Protein AF-A0A6B2L881-F1 (afdb_monomer_lite)

Secondary structure (DSSP, 8-state):
-TTGGGTS-HHHHHHHHHHHHS--TTS-HHHHHHHHHHHHHHHHHHHHH-GGGGGSHHHHHHHHHIIIIITTSSGGGHHHHHHHHHHHHHHHHHHTTGGGGGG---TTSPPPPP---TTTTSTT--GGGS-HHHHHHHHHHHHHHHHHH--HHHHSS-GGGS-HHHHHHH-HHHHHHHHHHHHHHHHHHHHHHH--SHHHHHHHHHHHHHHHHHHHHTTBHHHHHHHHHHHHHHHHHHT-SHHHHHHHHHHHTSTTHHHHHHHHHHT-STTS-SS--STTSSS-B--HHHHHHHHHHHHHHS-SBSSTT---B-HHHHHHHHHHHHHHHHHHHS-------HHHHTTT-

Sequence (349 aa):
MWCHRNFTTSDILLQKLIECFNTPQEMSPNNTTRIQKSVINTLKFWLQECPNDFLQETLSLSTKTFIEYDLSKETQHSNYSRELKLSLKKCEKLLSKQEDLLFLYQKSAPPPEPQVPRNIFSPDFKFESVPEVEIARQLTLHAHHLICLIGMSELSSVAWEQSSGEAEEKCPNIVILENWLQRITMWVKEEIKVATERKMRTKRLASFALLCEVLFELNNYHSLAGVLQGILMEAKASGSKELPSVFDKEWAKAPQGEEQLKFLNETAIPTVFGQRPKYHVKPCVPYLTDFLGTVSKVIKSEPHWIMEGSKMVNFNKALKLSLFLKQFREFQTHLYSLLPVHQVQEYFE

Organism: NCBI:txid1963864

Foldseek 3Di:
DLQPVQQDALVVVLVVLVVQLPDDPPDDPVVNVVSNVVSLVVLLCCLVQFLVSCVPPVNVVSLCCCLPPVQVVDPVSPVSSVSNVVSNVVSVVCVVVLVVLLPPAPPPDAADDQPDDPCLVPPPDDLVRHALLNLLQQLQSVLLSLLLVFGSQLLNALQCPDPPVSCCVRGVSLVVSVVLLQLLLQVLLVCLVVQPDPVSNLVSLLRLLVNLVSNVVQQAQQSNLSNQNSQVVNCVVVVPPVSVVSSLVSNVVDPCSVVVVCQQVVLDDPDGRNHFRCLVDPLHNGNVVVLSVVSVCLNPVDDQAPDDVDSHGPVVSVVVNVVSSVSSVRNNPGDDNHDHDVSSNVVSD

InterPro domains:
  IPR000651 Ras-like guanine nucleotide exchange factor, N-terminal [PF00618] (4-58)
  IPR000651 Ras-like guanine nucleotide exchange factor, N-terminal [PS50212] (1-92)
  IPR000651 Ras-like guanine nucleotide exchange factor, N-terminal [cd06224] (3-94)
  IPR001895 Ras guanine-nucleotide exchange factors catalytic domain [PF00617] (134-317)
  IPR001895 Ras guanine-nucleotide exchange factors catalytic domain [PS50009] (131-349)
  IPR001895 Ras guanine-nucleotide exchange factors catalytic domain [SM00147] (127-349)
  IPR008937 Ras-like guanine nucleotide exchange factor [PTHR23113] (4-348)
  IPR023578 Ras guanine nucleotide exchange factor domain superfamily [SSF48366] (2-348)
  IPR036964 Ras guanine-nucleotide exchange factor, catalytic domain superfamily [G3DSA:1.10.840.10] (107-349)

Radius of gyration: 24.42 Å; chains: 1; bounding box: 59×46×71 Å

pLDDT: mean 87.23, std 11.19, range [44.53, 98.0]

Structure (mmCIF, N/CA/C/O backbone):
data_AF-A0A6B2L881-F1
#
_entry.id   AF-A0A6B2L881-F1
#
loop_
_atom_site.group_PDB
_atom_site.id
_atom_site.type_symbol
_atom_site.label_atom_id
_atom_site.label_alt_id
_atom_site.label_comp_id
_atom_site.label_asym_id
_atom_site.label_entity_id
_atom_site.label_seq_id
_atom_site.pdbx_PDB_ins_code
_atom_site.Cartn_x
_atom_site.Cartn_y
_atom_site.Cartn_z
_atom_site.occupancy
_atom_site.B_iso_or_equiv
_atom_site.auth_seq_id
_atom_site.auth_comp_id
_atom_site.auth_asym_id
_atom_site.auth_atom_id
_atom_site.pdbx_PDB_model_num
ATOM 1 N N . MET A 1 1 ? -10.775 4.763 17.279 1.00 81.62 1 MET A N 1
ATOM 2 C CA . MET A 1 1 ? -9.948 3.574 17.573 1.00 81.62 1 MET A CA 1
ATOM 3 C C . MET A 1 1 ? -8.568 3.660 16.948 1.00 81.62 1 MET A C 1
ATOM 5 O O . MET A 1 1 ? -7.615 3.527 17.693 1.00 81.62 1 MET A O 1
ATOM 9 N N . TRP A 1 2 ? -8.414 3.963 15.656 1.00 84.69 2 TRP A N 1
ATOM 10 C CA . TRP A 1 2 ? -7.101 3.920 14.984 1.00 84.69 2 TRP A CA 1
ATOM 11 C C . TRP A 1 2 ? -5.948 4.692 15.654 1.00 84.69 2 TRP A C 1
ATOM 13 O O . TRP A 1 2 ? -4.821 4.224 15.628 1.00 84.69 2 TRP A O 1
ATOM 23 N N . CYS A 1 3 ? -6.217 5.824 16.312 1.00 86.81 3 CYS A N 1
ATOM 24 C CA . CYS A 1 3 ? -5.168 6.651 16.925 1.00 86.81 3 CYS A CA 1
ATOM 25 C C . CYS A 1 3 ? -4.931 6.384 18.426 1.00 86.81 3 CYS A C 1
ATOM 27 O O . CYS A 1 3 ? -4.175 7.129 19.042 1.00 86.81 3 CYS A O 1
ATOM 29 N N . HIS A 1 4 ? -5.599 5.403 19.053 1.00 88.00 4 HIS A N 1
ATOM 30 C CA . HIS A 1 4 ? -5.573 5.267 20.521 1.00 88.00 4 HIS A CA 1
ATOM 31 C C . HIS A 1 4 ? -4.179 4.965 21.087 1.00 88.00 4 HIS A C 1
ATOM 33 O O . HIS A 1 4 ? -3.827 5.479 22.147 1.00 88.00 4 HIS A O 1
ATOM 39 N N . ARG A 1 5 ? -3.364 4.212 20.337 1.00 86.50 5 ARG A N 1
ATOM 40 C CA . ARG A 1 5 ? -1.987 3.840 20.702 1.00 86.50 5 ARG A CA 1
ATOM 41 C C . ARG A 1 5 ? -1.049 5.037 20.888 1.00 86.50 5 ARG A C 1
ATOM 43 O O . ARG A 1 5 ? -0.008 4.903 21.516 1.00 86.50 5 ARG A O 1
ATOM 50 N N . ASN A 1 6 ? -1.448 6.220 20.418 1.00 84.56 6 ASN A N 1
ATOM 51 C CA . ASN A 1 6 ? -0.688 7.456 20.600 1.00 84.56 6 ASN A CA 1
ATOM 52 C C . ASN A 1 6 ? -0.812 8.059 22.007 1.00 84.56 6 ASN A C 1
ATOM 54 O O . ASN A 1 6 ? -0.100 9.010 22.319 1.00 84.56 6 ASN A O 1
ATOM 58 N N . PHE A 1 7 ? -1.745 7.578 22.833 1.00 86.19 7 PHE A N 1
ATOM 59 C CA . PHE A 1 7 ? -1.996 8.134 24.168 1.00 86.19 7 PHE A CA 1
ATOM 60 C C . PHE A 1 7 ? -2.445 7.102 25.217 1.00 86.19 7 PHE A C 1
ATOM 62 O O . PHE A 1 7 ? -2.569 7.447 26.391 1.00 86.19 7 PHE A O 1
ATOM 69 N N . THR A 1 8 ? -2.701 5.848 24.838 1.00 89.69 8 THR A N 1
ATOM 70 C CA . THR A 1 8 ? -3.017 4.752 25.766 1.00 89.69 8 THR A CA 1
ATOM 71 C C . THR A 1 8 ? -2.663 3.393 25.154 1.00 89.69 8 THR A C 1
ATOM 73 O O . THR A 1 8 ? -2.469 3.298 23.944 1.00 89.69 8 THR A O 1
ATOM 76 N N . THR A 1 9 ? -2.588 2.333 25.959 1.00 91.06 9 THR A N 1
ATOM 77 C CA . THR A 1 9 ? -2.413 0.963 25.450 1.00 91.06 9 THR A CA 1
ATOM 78 C C . THR A 1 9 ? -3.762 0.332 25.116 1.00 91.06 9 THR A C 1
ATOM 80 O O . THR A 1 9 ? -4.807 0.755 25.622 1.00 91.06 9 THR A O 1
ATOM 83 N N . SER A 1 10 ? -3.756 -0.702 24.272 1.00 92.75 10 SER A N 1
ATOM 84 C CA . SER A 1 10 ? -4.975 -1.449 23.955 1.00 92.75 10 SER A CA 1
ATOM 85 C C . SER A 1 10 ? -5.575 -2.106 25.210 1.00 92.75 10 SER A C 1
ATOM 87 O O . SER A 1 10 ? -6.785 -2.024 25.410 1.00 92.75 10 SER A O 1
ATOM 89 N N . ASP A 1 11 ? -4.757 -2.654 26.116 1.00 93.38 11 ASP A N 1
ATOM 90 C CA . ASP A 1 11 ? -5.249 -3.237 27.374 1.00 93.38 11 ASP A CA 1
ATOM 91 C C . ASP A 1 11 ? -5.960 -2.194 28.260 1.00 93.38 11 ASP A C 1
ATOM 93 O O . ASP A 1 11 ? -7.072 -2.437 28.733 1.00 93.38 11 ASP A O 1
ATOM 97 N N . ILE A 1 12 ? -5.378 -0.995 28.422 1.00 93.88 12 ILE A N 1
ATOM 98 C CA . ILE A 1 12 ? -5.998 0.089 29.205 1.00 93.88 12 ILE A CA 1
ATOM 99 C C . ILE A 1 12 ? -7.303 0.547 28.548 1.00 93.88 12 ILE A C 1
ATOM 101 O O . ILE A 1 12 ? -8.296 0.778 29.239 1.00 93.88 12 ILE A O 1
ATOM 105 N N . LEU A 1 13 ? -7.331 0.674 27.219 1.00 94.75 13 LEU A N 1
ATOM 106 C CA . LEU A 1 13 ? -8.540 1.071 26.502 1.00 94.75 13 LEU A CA 1
ATOM 107 C C . LEU A 1 13 ? -9.670 0.056 26.688 1.00 94.75 13 LEU A C 1
ATOM 109 O O . LEU A 1 13 ? -10.800 0.456 26.970 1.00 94.75 13 LEU A O 1
ATOM 113 N N . LEU A 1 14 ? -9.374 -1.242 26.571 1.00 95.81 14 LEU A N 1
ATOM 114 C CA . LEU A 1 14 ? -10.352 -2.297 26.823 1.00 95.81 14 LEU A CA 1
ATOM 115 C C . LEU A 1 14 ? -10.864 -2.229 28.264 1.00 95.81 14 LEU A C 1
ATOM 117 O O . LEU A 1 14 ? -12.075 -2.223 28.474 1.00 95.81 14 LEU A O 1
ATOM 121 N N . GLN A 1 15 ? -9.965 -2.098 29.242 1.00 95.31 15 GLN A N 1
ATOM 122 C CA . GLN A 1 15 ? -10.344 -1.960 30.645 1.00 95.31 15 GLN A CA 1
ATOM 123 C C . GLN A 1 15 ? -11.289 -0.768 30.858 1.00 95.31 15 GLN A C 1
ATOM 125 O O . GLN A 1 15 ? -12.337 -0.921 31.480 1.00 95.31 15 GLN A O 1
ATOM 130 N N . LYS A 1 16 ? -10.974 0.408 30.299 1.00 95.12 16 LYS A N 1
ATOM 131 C CA . LYS A 1 16 ? -11.837 1.595 30.413 1.00 95.12 16 LYS A CA 1
ATOM 132 C C . LYS A 1 16 ? -13.183 1.428 29.718 1.00 95.12 16 LYS A C 1
ATOM 134 O O . LYS A 1 16 ? -14.185 1.911 30.236 1.00 95.12 16 LYS A O 1
ATOM 139 N N . LEU A 1 17 ? -13.243 0.714 28.596 1.00 95.44 17 LEU A N 1
ATOM 140 C CA . LEU A 1 17 ? -14.513 0.375 27.952 1.00 95.44 17 LEU A CA 1
ATOM 141 C C . LEU A 1 17 ? -15.373 -0.541 28.835 1.00 95.44 17 LEU A C 1
ATOM 143 O O . LEU A 1 17 ? -16.575 -0.304 28.949 1.00 95.44 17 LEU A O 1
ATOM 147 N N . ILE A 1 18 ? -14.769 -1.534 29.493 1.00 94.25 18 ILE A N 1
ATOM 148 C CA . ILE A 1 18 ? -15.463 -2.433 30.429 1.00 94.25 18 ILE A CA 1
ATOM 149 C C . ILE A 1 18 ? -15.941 -1.661 31.667 1.00 94.25 18 ILE A C 1
ATOM 151 O O . ILE A 1 18 ? -17.096 -1.799 32.066 1.00 94.25 18 ILE A O 1
ATOM 155 N N . GLU A 1 19 ? -15.107 -0.783 32.234 1.00 93.69 19 GLU A N 1
ATOM 156 C CA . GLU A 1 19 ? -15.508 0.117 33.325 1.00 93.69 19 GLU A CA 1
ATOM 157 C C . GLU A 1 19 ? -16.707 0.995 32.917 1.00 93.69 19 GLU A C 1
ATOM 159 O O . GLU A 1 19 ? -17.658 1.126 33.681 1.00 93.69 19 GLU A O 1
ATOM 164 N N . CYS A 1 20 ? -16.714 1.550 31.697 1.00 92.19 20 CYS A N 1
ATOM 165 C CA . CYS A 1 20 ? -17.850 2.322 31.184 1.00 92.19 20 CYS A CA 1
ATOM 166 C C . CYS A 1 20 ? -19.111 1.474 30.967 1.00 92.19 20 CYS A C 1
ATOM 168 O O . CYS A 1 20 ? -20.218 1.987 31.123 1.00 92.19 20 CYS A O 1
ATOM 170 N N . PHE A 1 21 ? -18.965 0.205 30.579 1.00 91.75 21 PHE A N 1
ATOM 171 C CA . PHE A 1 21 ? -20.094 -0.712 30.422 1.00 91.75 21 PHE A CA 1
ATOM 172 C C . PHE A 1 21 ? -20.784 -0.986 31.766 1.00 91.75 21 PHE A C 1
ATOM 174 O O . PHE A 1 21 ? -22.014 -1.027 31.836 1.00 91.75 21 PHE A O 1
ATOM 181 N N . ASN A 1 22 ? -19.992 -1.102 32.833 1.00 89.88 22 ASN A N 1
ATOM 182 C CA . ASN A 1 22 ? -20.445 -1.316 34.205 1.00 89.88 22 ASN A CA 1
ATOM 183 C C . ASN A 1 22 ? -20.885 0.007 34.860 1.00 89.88 22 ASN A C 1
ATOM 185 O O . ASN A 1 22 ? -20.278 0.484 35.820 1.00 89.88 22 ASN A O 1
ATOM 189 N N . THR A 1 23 ? -21.937 0.631 34.318 1.00 86.50 23 THR A N 1
ATOM 190 C CA . THR A 1 23 ? -22.439 1.928 34.801 1.00 86.50 23 THR A CA 1
ATOM 191 C C . THR A 1 23 ? -22.862 1.884 36.281 1.00 86.50 23 THR A C 1
ATOM 193 O O . THR A 1 23 ? -23.419 0.870 36.705 1.00 86.50 23 THR A O 1
ATOM 196 N N . PRO A 1 24 ? -22.705 2.980 37.053 1.00 87.25 24 PRO A N 1
ATOM 197 C CA . PRO A 1 24 ? -23.169 3.061 38.442 1.00 87.25 24 PRO A CA 1
ATOM 198 C C . PRO A 1 24 ? -24.666 2.754 38.601 1.00 87.25 24 PRO A C 1
ATOM 200 O O . PRO A 1 24 ? -25.468 3.137 37.749 1.00 87.25 24 PRO A O 1
ATOM 203 N N . GLN A 1 25 ? -25.050 2.137 39.725 1.00 78.62 25 GLN A N 1
ATOM 204 C CA . GLN A 1 25 ? -26.437 1.717 39.997 1.00 78.62 25 GLN A CA 1
ATOM 205 C C . GLN A 1 25 ? -27.445 2.878 40.052 1.00 78.62 25 GLN A C 1
ATOM 207 O O . GLN A 1 25 ? -28.628 2.680 39.799 1.00 78.62 25 GLN A O 1
ATOM 212 N N . GLU A 1 26 ? -26.984 4.093 40.347 1.00 85.44 26 GLU A N 1
ATOM 213 C CA . GLU A 1 26 ? -27.815 5.301 40.463 1.00 85.44 26 GLU A CA 1
ATOM 214 C C . GLU A 1 26 ? -28.216 5.900 39.100 1.00 85.44 26 GLU A C 1
ATOM 216 O O . GLU A 1 26 ? -28.981 6.863 39.027 1.00 85.44 26 GLU A O 1
ATOM 221 N N . MET A 1 27 ? -27.696 5.360 37.995 1.00 87.31 27 MET A N 1
ATOM 222 C CA . MET A 1 27 ? -27.950 5.878 36.656 1.00 87.31 27 MET A CA 1
ATOM 223 C C . MET A 1 27 ? -29.325 5.451 36.125 1.00 87.31 27 MET A C 1
ATOM 225 O O . MET A 1 27 ? -29.764 4.318 36.299 1.00 87.31 27 MET A O 1
ATOM 229 N N . SER A 1 28 ? -30.007 6.349 35.405 1.00 90.50 28 SER A N 1
ATOM 230 C CA . SER A 1 28 ? -31.294 6.016 34.783 1.00 90.50 28 SER A CA 1
ATOM 231 C C . SER A 1 28 ? -31.153 4.841 33.790 1.00 90.50 28 SER A C 1
ATOM 233 O O . SER A 1 28 ? -30.218 4.880 32.977 1.00 90.50 28 SER A O 1
ATOM 235 N N . PRO A 1 29 ? -32.119 3.903 33.719 1.00 86.69 29 PRO A N 1
ATOM 236 C CA . PRO A 1 29 ? -32.050 2.735 32.829 1.00 86.69 29 PRO A CA 1
ATOM 237 C C . PRO A 1 29 ? -31.813 3.072 31.346 1.00 86.69 29 PRO A C 1
ATOM 239 O O . PRO A 1 29 ? -31.083 2.371 30.639 1.00 86.69 29 PRO A O 1
ATOM 242 N N . ASN A 1 30 ? -32.382 4.187 30.873 1.00 88.44 30 ASN A N 1
ATOM 243 C CA . ASN A 1 30 ? -32.199 4.662 29.498 1.00 88.44 30 ASN A CA 1
ATOM 244 C C . ASN A 1 30 ? -30.743 5.059 29.210 1.00 88.44 30 ASN A C 1
ATOM 246 O O . ASN A 1 30 ? -30.197 4.702 28.164 1.00 88.44 30 ASN A O 1
ATOM 250 N N . ASN A 1 31 ? -30.099 5.777 30.136 1.00 89.38 31 ASN A N 1
ATOM 251 C CA . ASN A 1 31 ? -28.696 6.172 29.995 1.00 89.38 31 ASN A CA 1
ATOM 252 C C . ASN A 1 31 ? -27.762 4.961 30.090 1.00 89.38 31 ASN A C 1
ATOM 254 O O . ASN A 1 31 ? -26.866 4.844 29.255 1.00 89.38 31 ASN A O 1
ATOM 258 N N . THR A 1 32 ? -28.021 4.031 31.014 1.00 89.50 32 THR A N 1
ATOM 259 C CA . THR A 1 32 ? -27.283 2.762 31.121 1.00 89.50 32 THR A CA 1
ATOM 260 C C . THR A 1 32 ? -27.306 1.996 29.802 1.00 89.50 32 THR A C 1
ATOM 262 O O . THR A 1 32 ? -26.253 1.720 29.225 1.00 89.50 32 THR A O 1
ATOM 265 N N . THR A 1 33 ? -28.499 1.768 29.246 1.00 88.69 33 THR A N 1
ATOM 266 C CA . THR A 1 33 ? -28.663 1.051 27.971 1.00 88.69 33 THR A CA 1
ATOM 267 C C . THR A 1 33 ? -27.921 1.751 26.827 1.00 88.69 33 THR A C 1
ATOM 269 O O . THR A 1 33 ? -27.279 1.104 25.995 1.00 88.69 33 THR A O 1
ATOM 272 N N . ARG A 1 34 ? -27.976 3.091 26.775 1.00 91.31 34 ARG A N 1
ATOM 273 C CA . ARG A 1 34 ? -27.289 3.890 25.750 1.00 91.31 34 ARG A CA 1
ATOM 274 C C . ARG A 1 34 ? -25.766 3.754 25.841 1.00 91.31 34 ARG A C 1
ATOM 276 O O . ARG A 1 34 ? -25.122 3.587 24.805 1.00 91.31 34 ARG A O 1
ATOM 283 N N . ILE A 1 35 ? -25.199 3.823 27.046 1.00 92.06 35 ILE A N 1
ATOM 284 C CA . ILE A 1 35 ? -23.752 3.696 27.275 1.00 92.06 35 ILE A CA 1
ATOM 285 C C . ILE A 1 35 ? -23.285 2.285 26.927 1.00 92.06 35 ILE A C 1
ATOM 287 O O . ILE A 1 35 ? -22.363 2.136 26.125 1.00 92.06 35 ILE A O 1
ATOM 291 N N . GLN A 1 36 ? -23.968 1.261 27.440 1.00 91.75 36 GLN A N 1
ATOM 292 C CA . GLN A 1 36 ? -23.659 -0.138 27.148 1.00 91.75 36 GLN A CA 1
ATOM 293 C C . GLN A 1 36 ? -23.658 -0.401 25.640 1.00 91.75 36 GLN A C 1
ATOM 295 O O . GLN A 1 36 ? -22.668 -0.885 25.094 1.00 91.75 36 GLN A O 1
ATOM 300 N N . LYS A 1 37 ? -24.709 0.020 24.924 1.00 91.31 37 LYS A N 1
ATOM 301 C CA . LYS A 1 37 ? -24.779 -0.115 23.461 1.00 91.31 37 LYS A CA 1
ATOM 302 C C . LYS A 1 37 ? -23.633 0.615 22.750 1.00 91.31 37 LYS A C 1
ATOM 304 O O . LYS A 1 37 ? -23.109 0.110 21.758 1.00 91.31 37 LYS A O 1
ATOM 309 N N . SER A 1 38 ? -23.223 1.783 23.247 1.00 93.50 38 SER A N 1
ATOM 310 C CA . SER A 1 38 ? -22.080 2.533 22.710 1.00 93.50 38 SER A CA 1
ATOM 311 C C . SER A 1 38 ? -20.760 1.775 22.887 1.00 93.50 38 SER A C 1
ATOM 313 O O . SER A 1 38 ? -19.975 1.692 21.940 1.00 93.50 38 SER A O 1
ATOM 315 N N . VAL A 1 39 ? -20.531 1.169 24.056 1.00 94.56 39 VAL A N 1
ATOM 316 C CA . VAL A 1 39 ? -19.348 0.331 24.315 1.00 94.56 39 VAL A CA 1
ATOM 317 C C . VAL A 1 39 ? -19.327 -0.880 23.386 1.00 94.56 39 VAL A C 1
ATOM 319 O O . VAL A 1 39 ? -18.323 -1.115 22.716 1.00 94.56 39 VAL A O 1
ATOM 322 N N . ILE A 1 40 ? -20.446 -1.601 23.267 1.00 93.94 40 ILE A N 1
ATOM 323 C CA . ILE A 1 40 ? -20.552 -2.775 22.389 1.00 93.94 40 ILE A CA 1
ATOM 324 C C . ILE A 1 40 ? -20.282 -2.398 20.930 1.00 93.94 40 ILE A C 1
ATOM 326 O O . ILE A 1 40 ? -19.503 -3.066 20.252 1.00 93.94 40 ILE A O 1
ATOM 330 N N . ASN A 1 41 ? -20.854 -1.292 20.447 1.00 94.00 41 ASN A N 1
ATOM 331 C CA . ASN A 1 41 ? -20.582 -0.798 19.096 1.00 94.00 41 ASN A CA 1
ATOM 332 C C . ASN A 1 41 ? -19.114 -0.399 18.902 1.00 94.00 41 ASN A C 1
ATOM 334 O O . ASN A 1 41 ? -18.553 -0.656 17.838 1.00 94.00 41 ASN A O 1
ATOM 338 N N . THR A 1 42 ? -18.488 0.190 19.923 1.00 95.06 42 THR A N 1
ATOM 339 C CA . THR A 1 42 ? -17.070 0.570 19.891 1.00 95.06 42 THR A CA 1
ATOM 340 C C . THR A 1 42 ? -16.172 -0.663 19.810 1.00 95.06 42 THR A C 1
ATOM 342 O O . THR A 1 42 ? -15.293 -0.710 18.952 1.00 95.06 42 THR A O 1
ATOM 345 N N . LEU A 1 43 ? -16.427 -1.693 20.625 1.00 94.62 43 LEU A N 1
ATOM 346 C CA . LEU A 1 43 ? -15.711 -2.973 20.569 1.00 94.62 43 LEU A CA 1
ATOM 347 C C . LEU A 1 43 ? -15.922 -3.682 19.229 1.00 94.62 43 LEU A C 1
ATOM 349 O O . LEU A 1 43 ? -14.973 -4.201 18.646 1.00 94.62 43 LEU A O 1
ATOM 353 N N . LYS A 1 44 ? -17.149 -3.657 18.696 1.00 93.19 44 LYS A N 1
ATOM 354 C CA . LYS A 1 44 ? -17.455 -4.239 17.386 1.00 93.19 44 LYS A CA 1
ATOM 355 C C . LYS A 1 44 ? -16.672 -3.555 16.269 1.00 93.19 44 LYS A C 1
ATOM 357 O O . LYS A 1 44 ? -16.075 -4.237 15.444 1.00 93.19 44 LYS A O 1
ATOM 362 N N . PHE A 1 45 ? -16.654 -2.222 16.269 1.00 91.06 45 PHE A N 1
ATOM 363 C CA . PHE A 1 45 ? -15.858 -1.434 15.331 1.00 91.06 45 PHE A CA 1
ATOM 364 C C . PHE A 1 45 ? -14.365 -1.745 15.481 1.00 91.06 45 PHE A C 1
ATOM 366 O O . PHE A 1 45 ? -13.670 -1.912 14.487 1.00 91.06 45 PHE A O 1
ATOM 373 N N . TRP A 1 46 ? -13.875 -1.884 16.715 1.00 92.00 46 TRP A N 1
ATOM 374 C CA . TRP A 1 46 ? -12.473 -2.190 16.976 1.00 92.00 46 TRP A CA 1
ATOM 375 C C . TRP A 1 46 ? -12.046 -3.553 16.417 1.00 92.00 46 TRP A C 1
ATOM 377 O O . TRP A 1 46 ? -11.061 -3.625 15.689 1.00 92.00 46 TRP A O 1
ATOM 387 N N . LEU A 1 47 ? -12.831 -4.603 16.676 1.00 90.50 47 LEU A N 1
ATOM 388 C CA . LEU A 1 47 ? -12.596 -5.956 16.152 1.00 90.50 47 LEU A CA 1
ATOM 389 C C . LEU A 1 47 ? -12.627 -6.021 14.616 1.00 90.50 47 LEU A C 1
ATOM 391 O O . LEU A 1 47 ? -12.014 -6.906 14.028 1.00 90.50 47 LEU A O 1
ATOM 395 N N . GLN A 1 48 ? -13.369 -5.121 13.967 1.00 86.06 48 GLN A N 1
ATOM 396 C CA . GLN A 1 48 ? -13.493 -5.068 12.507 1.00 86.06 48 GLN A CA 1
ATOM 397 C C . GLN A 1 48 ? -12.368 -4.263 11.850 1.00 86.06 48 GLN A C 1
ATOM 399 O O . GLN A 1 48 ? -11.843 -4.665 10.814 1.00 86.06 48 GLN A O 1
ATOM 404 N N . GLU A 1 49 ? -12.003 -3.129 12.447 1.00 83.81 49 GLU A N 1
ATOM 405 C CA . GLU A 1 49 ? -11.123 -2.144 11.817 1.00 83.81 49 GLU A CA 1
ATOM 406 C C . GLU A 1 49 ? -9.670 -2.193 12.308 1.00 83.81 49 GLU A C 1
ATOM 408 O O . GLU A 1 49 ? -8.798 -1.656 11.627 1.00 83.81 49 GLU A O 1
ATOM 413 N N . CYS A 1 50 ? -9.390 -2.832 13.450 1.00 84.81 50 CYS A N 1
ATOM 414 C CA . CYS A 1 50 ? -8.028 -3.059 13.949 1.00 84.81 50 CYS A CA 1
ATOM 415 C C . CYS A 1 50 ? -7.809 -4.522 14.391 1.00 84.81 50 CYS A C 1
ATOM 417 O O . CYS A 1 50 ? -7.467 -4.759 15.552 1.00 84.81 50 CYS A O 1
ATOM 419 N N . PRO A 1 51 ? -7.988 -5.526 13.513 1.00 83.69 51 PRO A N 1
ATOM 420 C CA . PRO A 1 51 ? -7.814 -6.928 13.896 1.00 83.69 51 PRO A CA 1
ATOM 421 C C . PRO A 1 51 ? -6.413 -7.219 14.463 1.00 83.69 51 PRO A C 1
ATOM 423 O O . PRO A 1 51 ? -6.296 -7.960 15.435 1.00 83.69 51 PRO A O 1
ATOM 426 N N . ASN A 1 52 ? -5.369 -6.562 13.941 1.00 81.31 52 ASN A N 1
ATOM 427 C CA . ASN A 1 52 ? -3.978 -6.744 14.379 1.00 81.31 52 ASN A CA 1
ATOM 428 C C . ASN A 1 52 ? -3.746 -6.385 15.856 1.00 81.31 52 ASN A C 1
ATOM 430 O O . ASN A 1 52 ? -2.826 -6.921 16.467 1.00 81.31 52 ASN A O 1
ATOM 434 N N . ASP A 1 53 ? -4.582 -5.530 16.461 1.00 84.69 53 ASP A N 1
ATOM 435 C CA . ASP A 1 53 ? -4.466 -5.230 17.893 1.00 84.69 53 ASP A CA 1
ATOM 436 C C . ASP A 1 53 ? -4.702 -6.490 18.747 1.00 84.69 53 ASP A C 1
ATOM 438 O O . ASP A 1 53 ? -4.115 -6.634 19.816 1.00 84.69 53 ASP A O 1
ATOM 442 N N . PHE A 1 54 ? -5.512 -7.430 18.248 1.00 87.62 54 PHE A N 1
ATOM 443 C CA . PHE A 1 54 ? -5.905 -8.665 18.930 1.00 87.62 54 PHE A CA 1
ATOM 444 C C . PHE A 1 54 ? -4.958 -9.848 18.670 1.00 87.62 54 PHE A C 1
ATOM 446 O O . PHE A 1 54 ? -5.239 -10.953 19.134 1.00 87.62 54 PHE A O 1
ATOM 453 N N . LEU A 1 55 ? -3.831 -9.630 17.977 1.00 82.06 55 LEU A N 1
ATOM 454 C CA . LEU A 1 55 ? -2.710 -10.580 17.966 1.00 82.06 55 LEU A CA 1
ATOM 455 C C . LEU A 1 55 ? -2.028 -10.661 19.339 1.00 82.06 55 LEU A C 1
ATOM 457 O O . LEU A 1 55 ? -1.451 -11.688 19.686 1.00 82.06 55 LEU A O 1
ATOM 461 N N . GLN A 1 56 ? -2.120 -9.594 20.138 1.00 83.56 56 GLN A N 1
ATOM 462 C CA . GLN A 1 56 ? -1.637 -9.593 21.511 1.00 83.56 56 GLN A CA 1
ATOM 463 C C . GLN A 1 56 ? -2.502 -10.528 22.369 1.00 83.56 56 GLN A C 1
ATOM 465 O O . GLN A 1 56 ? -3.701 -10.296 22.560 1.00 83.56 56 GLN A O 1
ATOM 470 N N . GLU A 1 57 ? -1.878 -11.571 22.920 1.00 86.12 57 GLU A N 1
ATOM 471 C CA . GLU A 1 57 ? -2.571 -12.630 23.660 1.00 86.12 57 GLU A CA 1
ATOM 472 C C . GLU A 1 57 ? -3.364 -12.083 24.858 1.00 86.12 57 GLU A C 1
ATOM 474 O O . GLU A 1 57 ? -4.520 -12.460 25.058 1.00 86.12 57 GLU A O 1
ATOM 479 N N . THR A 1 58 ? -2.800 -11.120 25.599 1.00 90.81 58 THR A N 1
ATOM 480 C CA . THR A 1 58 ? -3.456 -10.510 26.771 1.00 90.81 58 THR A CA 1
ATOM 481 C C . THR A 1 58 ? -4.749 -9.785 26.404 1.00 90.81 58 THR A C 1
ATOM 483 O O . THR A 1 58 ? -5.769 -9.963 27.079 1.00 90.81 58 THR A O 1
ATOM 486 N N . LEU A 1 59 ? -4.744 -9.016 25.310 1.00 91.81 59 LEU A N 1
ATOM 487 C CA . LEU A 1 59 ? -5.916 -8.284 24.833 1.00 91.81 59 LEU A CA 1
ATOM 488 C C . LEU A 1 59 ? -6.990 -9.249 24.324 1.00 91.81 59 LEU A C 1
ATOM 490 O O . LEU A 1 59 ? -8.173 -9.093 24.643 1.00 91.81 59 LEU A O 1
ATOM 494 N N . SER A 1 60 ? -6.581 -10.262 23.555 1.00 90.44 60 SER A N 1
ATOM 495 C CA . SER A 1 60 ? -7.477 -11.291 23.022 1.00 90.44 60 SER A CA 1
ATOM 496 C C . SER A 1 60 ? -8.166 -12.069 24.146 1.00 90.44 60 SER A C 1
ATOM 498 O O . SER A 1 60 ? -9.396 -12.178 24.166 1.00 90.44 60 SER A O 1
ATOM 500 N N . LEU A 1 61 ? -7.400 -12.527 25.142 1.00 91.56 61 LEU A N 1
ATOM 501 C CA . LEU A 1 61 ? -7.916 -13.251 26.303 1.00 91.56 61 LEU A CA 1
ATOM 502 C C . LEU A 1 61 ? -8.850 -12.385 27.156 1.00 91.56 61 LEU A C 1
ATOM 504 O O . LEU A 1 61 ? -9.929 -12.840 27.542 1.00 91.56 61 LEU A O 1
ATOM 508 N N . SER A 1 62 ? -8.480 -11.128 27.409 1.00 93.19 62 SER A N 1
ATOM 509 C CA . SER A 1 62 ? -9.316 -10.188 28.169 1.00 93.19 62 SER A CA 1
ATOM 510 C C . SER A 1 62 ? -10.637 -9.907 27.450 1.00 93.19 62 SER A C 1
ATOM 512 O O . SER A 1 62 ? -11.702 -9.892 28.067 1.00 93.19 62 SER A O 1
ATOM 514 N N . THR A 1 63 ? -10.594 -9.770 26.122 1.00 93.06 63 THR A N 1
ATOM 515 C CA . THR A 1 63 ? -11.790 -9.574 25.291 1.00 93.06 63 THR A CA 1
ATOM 516 C C . THR A 1 63 ? -12.701 -10.800 25.329 1.00 93.06 63 THR A C 1
ATOM 518 O O . THR A 1 63 ? -13.912 -10.659 25.509 1.00 93.06 63 THR A O 1
ATOM 521 N N . LYS A 1 64 ? -12.136 -12.012 25.215 1.00 92.31 64 LYS A N 1
ATOM 522 C CA . LYS A 1 64 ? -12.882 -13.275 25.358 1.00 92.31 64 LYS A CA 1
ATOM 523 C C . LYS A 1 64 ? -13.530 -13.378 26.730 1.00 92.31 64 LYS A C 1
ATOM 525 O O . LYS A 1 64 ? -14.724 -13.650 26.814 1.00 92.31 64 LYS A O 1
ATOM 530 N N . THR A 1 65 ? -12.771 -13.071 27.778 1.00 92.56 65 THR A N 1
ATOM 531 C CA . THR A 1 65 ? -13.248 -13.118 29.162 1.00 92.56 65 THR A CA 1
ATOM 532 C C . THR A 1 65 ? -14.455 -12.205 29.362 1.00 92.56 65 THR A C 1
ATOM 534 O O . THR A 1 65 ? -15.493 -12.655 29.840 1.00 92.56 65 THR A O 1
ATOM 537 N N . PHE A 1 66 ? -14.374 -10.957 28.902 1.00 92.69 66 PHE A N 1
ATOM 538 C CA . PHE A 1 66 ? -15.494 -10.019 28.971 1.00 92.69 66 PHE A CA 1
ATOM 539 C C . PHE A 1 66 ? -16.742 -10.542 28.232 1.00 92.69 66 PHE A C 1
ATOM 541 O O . PHE A 1 66 ? -17.856 -10.529 28.758 1.00 92.69 66 PHE A O 1
ATOM 548 N N . ILE A 1 67 ? -16.566 -11.064 27.014 1.00 90.81 67 ILE A N 1
ATOM 549 C CA . ILE A 1 67 ? -17.674 -11.558 26.184 1.00 90.81 67 ILE A CA 1
ATOM 550 C C . ILE A 1 67 ? -18.327 -12.821 26.771 1.00 90.81 67 ILE A C 1
ATOM 552 O O . ILE A 1 67 ? -19.547 -13.005 26.652 1.00 90.81 67 ILE A O 1
ATOM 556 N N . GLU A 1 68 ? -17.523 -13.716 27.342 1.00 87.56 68 GLU A N 1
ATOM 557 C CA . GLU A 1 68 ? -17.956 -15.031 27.812 1.00 87.56 68 GLU A CA 1
ATOM 558 C C . GLU A 1 68 ? -18.404 -15.054 29.258 1.00 87.56 68 GLU A C 1
ATOM 560 O O . GLU A 1 68 ? -19.291 -15.846 29.559 1.00 87.56 68 GLU A O 1
ATOM 565 N N . TYR A 1 69 ? -17.851 -14.212 30.127 1.00 83.38 69 TYR A N 1
ATOM 566 C CA . TYR A 1 69 ? -18.167 -14.224 31.552 1.00 83.38 69 TYR A CA 1
ATOM 567 C C . TYR A 1 69 ? -18.947 -12.996 31.996 1.00 83.38 69 TYR A C 1
ATOM 569 O O . TYR A 1 69 ? -19.845 -13.150 32.814 1.00 83.38 69 TYR A O 1
ATOM 577 N N . ASP A 1 70 ? -18.673 -11.802 31.477 1.00 80.12 70 ASP A N 1
ATOM 578 C CA . ASP A 1 70 ? -19.345 -10.594 31.976 1.00 80.12 70 ASP A CA 1
ATOM 579 C C . ASP A 1 70 ? -20.654 -10.331 31.228 1.00 80.12 70 ASP A C 1
ATOM 581 O O . ASP A 1 70 ? -21.686 -10.075 31.845 1.00 80.12 70 ASP A O 1
ATOM 585 N N . LEU A 1 71 ? -20.665 -10.500 29.901 1.00 83.38 71 LEU A N 1
ATOM 586 C CA . LEU A 1 71 ? -21.881 -10.311 29.099 1.00 83.38 71 LEU A CA 1
ATOM 587 C C . LEU A 1 71 ? -22.859 -11.491 29.144 1.00 83.38 71 LEU A C 1
ATOM 589 O O . LEU A 1 71 ? -24.029 -11.319 28.812 1.00 83.38 71 LEU A O 1
ATOM 593 N N . SER A 1 72 ? -22.404 -12.697 29.487 1.00 73.81 72 SER A N 1
ATOM 594 C CA . SER A 1 72 ? -23.253 -13.899 29.458 1.00 73.81 72 SER A CA 1
ATOM 595 C C . SER A 1 72 ? -24.019 -14.140 30.765 1.00 73.81 72 SER A C 1
ATOM 597 O O . SER A 1 72 ? -25.037 -14.830 30.741 1.00 73.81 72 SER A O 1
ATOM 599 N N . LYS A 1 73 ? -23.549 -13.572 31.889 1.00 71.62 73 LYS A N 1
ATOM 600 C CA . LYS A 1 73 ? -24.179 -13.699 33.216 1.00 71.62 73 LYS A CA 1
ATOM 601 C C . LYS A 1 73 ? -25.566 -13.067 33.270 1.00 71.62 73 LYS A C 1
ATOM 603 O O . LYS A 1 73 ? -26.430 -13.546 33.996 1.00 71.62 73 LYS A O 1
ATOM 608 N N . GLU A 1 74 ? -25.783 -12.005 32.502 1.00 72.25 74 GLU A N 1
ATOM 609 C CA . GLU A 1 74 ? -27.036 -11.260 32.493 1.00 72.25 74 GLU A CA 1
ATOM 610 C C . GLU A 1 74 ? -27.853 -11.570 31.235 1.00 72.25 74 GLU A C 1
ATOM 612 O O . GLU A 1 74 ? -27.437 -11.291 30.109 1.00 72.25 74 GLU A O 1
ATOM 617 N N . THR A 1 75 ? -29.066 -12.102 31.409 1.00 68.12 75 THR A N 1
ATOM 618 C CA . THR A 1 75 ? -29.971 -12.474 30.302 1.00 68.12 75 THR A CA 1
ATOM 619 C C . THR A 1 75 ? -30.263 -11.309 29.350 1.00 68.12 75 THR A C 1
ATOM 621 O O . THR A 1 75 ? -30.358 -11.513 28.134 1.00 68.12 75 THR A O 1
ATOM 624 N N . GLN A 1 76 ? -30.317 -10.082 29.876 1.00 75.19 76 GLN A N 1
ATOM 625 C CA . GLN A 1 76 ? -30.500 -8.841 29.115 1.00 75.19 76 GLN A CA 1
ATOM 626 C C . GLN A 1 76 ? -29.351 -8.522 28.137 1.00 75.19 76 GLN A C 1
ATOM 628 O O . GLN A 1 76 ? -29.571 -7.841 27.136 1.00 75.19 76 GLN A O 1
ATOM 633 N N . HIS A 1 77 ? -28.146 -9.054 28.363 1.00 82.31 77 HIS A N 1
ATOM 634 C CA . HIS A 1 77 ? -26.960 -8.820 27.528 1.00 82.31 77 HIS A CA 1
ATOM 635 C C . HIS A 1 77 ? -26.656 -9.966 26.548 1.00 82.31 77 HIS A C 1
ATOM 637 O O . HIS A 1 77 ? -25.702 -9.886 25.769 1.00 82.31 77 HIS A O 1
ATOM 643 N N . SER A 1 78 ? -27.499 -11.004 26.508 1.00 82.06 78 SER A N 1
ATOM 644 C CA . SER A 1 78 ? -27.336 -12.172 25.626 1.00 82.06 78 SER A CA 1
ATOM 645 C C . SER A 1 78 ? -27.158 -11.805 24.143 1.00 82.06 78 SER A C 1
ATOM 647 O O . SER A 1 78 ? -26.314 -12.381 23.449 1.00 82.06 78 SER A O 1
ATOM 649 N N . ASN A 1 79 ? -27.887 -10.792 23.660 1.00 86.19 79 ASN A N 1
ATOM 650 C CA . ASN A 1 79 ? -27.749 -10.278 22.296 1.00 86.19 79 ASN A CA 1
ATOM 651 C C . ASN A 1 79 ? -26.368 -9.653 22.043 1.00 86.19 79 ASN A C 1
ATOM 653 O O . ASN A 1 79 ? -25.748 -9.949 21.020 1.00 86.19 79 ASN A O 1
ATOM 657 N N . TYR A 1 80 ? -25.856 -8.852 22.983 1.00 90.19 80 TYR A N 1
ATOM 658 C CA . TYR A 1 80 ? -24.533 -8.231 22.878 1.00 90.19 80 TYR A CA 1
ATOM 659 C C . TYR A 1 80 ? -23.415 -9.274 22.865 1.00 90.19 80 TYR A C 1
ATOM 661 O O . TYR A 1 80 ? -22.527 -9.207 22.012 1.00 90.19 80 TYR A O 1
ATOM 669 N N . SER A 1 81 ? -23.493 -10.276 23.750 1.00 87.81 81 SER A N 1
ATOM 670 C CA . SER A 1 81 ? -22.536 -11.389 23.769 1.00 87.81 81 SER A CA 1
ATOM 671 C C . SER A 1 81 ? -22.515 -12.107 22.416 1.00 87.81 81 SER A C 1
ATOM 673 O O . SER A 1 81 ? -21.451 -12.294 21.826 1.00 87.81 81 SER A O 1
ATOM 675 N N . ARG A 1 82 ? -23.687 -12.434 21.853 1.00 89.00 82 ARG A N 1
ATOM 676 C CA . ARG A 1 82 ? -23.789 -13.089 20.539 1.00 89.00 82 ARG A CA 1
ATOM 677 C C . ARG A 1 82 ? -23.162 -12.254 19.416 1.00 89.00 82 ARG A C 1
ATOM 679 O O . ARG A 1 82 ? -22.415 -12.796 18.602 1.00 89.00 82 ARG A O 1
ATOM 686 N N . GLU A 1 83 ? -23.446 -10.954 19.363 1.00 90.12 83 GLU A N 1
ATOM 687 C CA . GLU A 1 83 ? -22.900 -10.051 18.339 1.00 90.12 83 GLU A CA 1
ATOM 688 C C . GLU A 1 83 ? -21.373 -9.915 18.413 1.00 90.12 83 GLU A C 1
ATOM 690 O O . GLU A 1 83 ? -20.692 -9.964 17.378 1.00 90.12 83 GLU A O 1
ATOM 695 N N . LEU A 1 84 ? -20.820 -9.778 19.621 1.00 92.25 84 LEU A N 1
ATOM 696 C CA . LEU A 1 84 ? -19.375 -9.680 19.809 1.00 92.25 84 LEU A CA 1
ATOM 697 C C . LEU A 1 84 ? -18.668 -11.012 19.547 1.00 92.25 84 LEU A C 1
ATOM 699 O O . LEU A 1 84 ? -17.642 -10.998 18.875 1.00 92.25 84 LEU A O 1
ATOM 703 N N . LYS A 1 85 ? -19.239 -12.161 19.942 1.00 91.25 85 LYS A N 1
ATOM 704 C CA . LYS A 1 85 ? -18.698 -13.491 19.586 1.00 91.25 85 LYS A CA 1
ATOM 705 C C . LYS A 1 85 ? -18.576 -13.670 18.074 1.00 91.25 85 LYS A C 1
ATOM 707 O O . LYS A 1 85 ? -17.555 -14.145 17.581 1.00 91.25 85 LYS A O 1
ATOM 712 N N . LEU A 1 86 ? -19.598 -13.260 17.319 1.00 90.62 86 LEU A N 1
ATOM 713 C CA . LEU A 1 86 ? -19.561 -13.311 15.855 1.00 90.62 86 LEU A CA 1
ATOM 714 C C . LEU A 1 86 ? -18.478 -12.397 15.272 1.00 90.62 86 LEU A C 1
ATOM 716 O O . LEU A 1 86 ? -17.827 -12.769 14.297 1.00 90.62 86 LEU A O 1
ATOM 720 N N . SER A 1 87 ? -18.289 -11.212 15.850 1.00 90.44 87 SER A N 1
ATOM 721 C CA . SER A 1 87 ? -17.291 -10.241 15.387 1.00 90.44 87 SER A CA 1
ATOM 722 C C . SER A 1 87 ? -15.868 -10.686 15.721 1.00 90.44 87 SER A C 1
ATOM 724 O O . SER A 1 87 ? -14.998 -10.605 14.861 1.00 90.44 87 SER A O 1
ATOM 726 N N . LEU A 1 88 ? -15.655 -11.253 16.910 1.00 90.38 88 LEU A N 1
ATOM 727 C CA . LEU A 1 88 ? -14.380 -11.836 17.317 1.00 90.38 88 LEU A CA 1
ATOM 728 C C . LEU A 1 88 ? -14.006 -13.027 16.431 1.00 90.38 88 LEU A C 1
ATOM 730 O O . LEU A 1 88 ? -12.912 -13.056 15.887 1.00 90.38 88 LEU A O 1
ATOM 734 N N . LYS A 1 89 ? -14.945 -13.943 16.160 1.00 88.50 89 LYS A N 1
ATOM 735 C CA . LYS A 1 89 ? -14.704 -15.070 15.244 1.00 88.50 89 LYS A CA 1
ATOM 736 C C . LYS A 1 89 ? -14.359 -14.612 13.823 1.00 88.50 89 LYS A C 1
ATOM 738 O O . LYS A 1 89 ? -13.613 -15.285 13.118 1.00 88.50 89 LYS A O 1
ATOM 743 N N . LYS A 1 90 ? -14.930 -13.492 13.362 1.00 85.88 90 LYS A N 1
ATOM 744 C CA . LYS A 1 90 ? -14.554 -12.878 12.077 1.00 85.88 90 LYS A CA 1
ATOM 745 C C . LYS A 1 90 ? -13.147 -12.284 12.136 1.00 85.88 90 LYS A C 1
ATOM 747 O O . LYS A 1 90 ? -12.394 -12.511 11.202 1.00 85.88 90 LYS A O 1
ATOM 752 N N . CYS A 1 91 ? -12.805 -11.582 13.215 1.00 84.94 91 CYS A N 1
ATOM 753 C CA . CYS A 1 91 ? -11.463 -11.054 13.460 1.00 84.94 91 CYS A CA 1
ATOM 754 C C . CYS A 1 91 ? -10.411 -12.177 13.436 1.00 84.94 91 CYS A C 1
ATOM 756 O O . CYS A 1 91 ? -9.491 -12.128 12.629 1.00 84.94 91 CYS A O 1
ATOM 758 N N . GLU A 1 92 ? -10.612 -13.253 14.203 1.00 85.56 92 GLU A N 1
ATOM 759 C CA . GLU A 1 92 ? -9.707 -14.415 14.237 1.00 85.56 92 GLU A CA 1
ATOM 760 C C . GLU A 1 92 ? -9.545 -15.066 12.857 1.00 85.56 92 GLU A C 1
ATOM 762 O O . GLU A 1 92 ? -8.436 -15.403 12.455 1.00 85.56 92 GLU A O 1
ATOM 767 N N . LYS A 1 93 ? -10.639 -15.190 12.093 1.00 82.62 93 LYS A N 1
ATOM 768 C CA . LYS A 1 93 ? -10.587 -15.696 10.714 1.00 82.62 93 LYS A CA 1
ATOM 769 C C . LYS A 1 93 ? -9.823 -14.784 9.761 1.00 82.62 93 LYS A C 1
ATOM 771 O O . LYS A 1 93 ? -9.246 -15.293 8.812 1.00 82.62 93 LYS A O 1
ATOM 776 N N . LEU A 1 94 ? -9.891 -13.465 9.944 1.00 74.50 94 LEU A N 1
ATOM 777 C CA . LEU A 1 94 ? -9.140 -12.512 9.123 1.00 74.50 94 LEU A CA 1
ATOM 778 C C . LEU A 1 94 ? -7.645 -12.614 9.427 1.00 74.50 94 LEU A C 1
ATOM 780 O O . LEU A 1 94 ? -6.849 -12.689 8.499 1.00 74.50 94 LEU A O 1
ATOM 784 N N . LEU A 1 95 ? -7.288 -12.703 10.710 1.00 75.81 95 LEU A N 1
ATOM 785 C CA . LEU A 1 95 ? -5.909 -12.905 11.153 1.00 75.81 95 LEU A CA 1
ATOM 786 C C . LEU A 1 95 ? -5.336 -14.235 10.644 1.00 75.81 95 LEU A C 1
ATOM 788 O O . LEU A 1 95 ? -4.193 -14.281 10.216 1.00 75.81 95 LEU A O 1
ATOM 792 N N . SER A 1 96 ? -6.141 -15.303 10.607 1.00 73.81 96 SER A N 1
ATOM 793 C CA . SER A 1 96 ? -5.705 -16.605 10.083 1.00 73.81 96 SER A CA 1
ATOM 794 C C . SER A 1 96 ? -5.657 -16.691 8.551 1.00 73.81 96 SER A C 1
ATOM 796 O O . SER A 1 96 ? -5.221 -17.707 8.027 1.00 73.81 96 SER A O 1
ATOM 798 N N . LYS A 1 97 ? -6.207 -15.704 7.830 1.00 65.44 97 LYS A N 1
ATOM 799 C CA . LYS A 1 97 ? -6.373 -15.707 6.363 1.00 65.44 97 LYS A CA 1
ATOM 800 C C . LYS A 1 97 ? -5.662 -14.541 5.683 1.00 65.44 97 LYS A C 1
ATOM 802 O O . LYS A 1 97 ? -5.986 -14.245 4.536 1.00 65.44 97 LYS A O 1
ATOM 807 N N . GLN A 1 98 ? -4.729 -13.859 6.349 1.00 58.16 98 GLN A N 1
ATOM 808 C CA . GLN A 1 98 ? -3.979 -12.771 5.707 1.00 58.16 98 GLN A CA 1
ATOM 809 C C . GLN A 1 98 ? -3.313 -13.214 4.384 1.00 58.16 98 GLN A C 1
ATOM 811 O O . GLN A 1 98 ? -3.186 -12.394 3.481 1.00 58.16 98 GLN A O 1
ATOM 816 N N . GLU A 1 99 ? -3.040 -14.513 4.214 1.00 49.75 99 GLU A N 1
ATOM 817 C CA . GLU A 1 99 ? -2.552 -15.134 2.971 1.00 49.75 99 GLU A CA 1
ATOM 818 C C . GLU A 1 99 ? -3.602 -15.205 1.830 1.00 49.75 99 GLU A C 1
ATOM 820 O O . GLU A 1 99 ? -3.253 -15.096 0.659 1.00 49.75 99 GLU A O 1
ATOM 825 N N . ASP A 1 100 ? -4.906 -15.302 2.130 1.00 52.88 100 ASP A N 1
ATOM 826 C CA . ASP A 1 100 ? -5.984 -15.506 1.136 1.00 52.88 100 ASP A CA 1
ATOM 827 C C . ASP A 1 100 ? -6.516 -14.196 0.508 1.00 52.88 100 ASP A C 1
ATOM 829 O O . ASP A 1 100 ? -7.380 -14.224 -0.378 1.00 52.88 100 ASP A O 1
ATOM 833 N N . LEU A 1 101 ? -6.054 -13.023 0.969 1.00 51.88 101 LEU A N 1
ATOM 834 C CA . LEU A 1 101 ? -6.554 -11.713 0.514 1.00 51.88 101 LEU A CA 1
ATOM 835 C C . LEU A 1 101 ? -6.303 -11.449 -0.982 1.00 51.88 101 LEU A C 1
ATOM 837 O O . LEU A 1 101 ? -6.963 -10.582 -1.555 1.00 51.88 101 LEU A O 1
ATOM 841 N N . LEU A 1 102 ? -5.428 -12.236 -1.623 1.00 48.59 102 LEU A N 1
ATOM 842 C CA . LEU A 1 102 ? -5.194 -12.231 -3.072 1.00 48.59 102 LEU A CA 1
ATOM 843 C C . LEU A 1 102 ? -6.469 -12.509 -3.902 1.00 48.59 102 LEU A C 1
ATOM 845 O O . LEU A 1 102 ? -6.521 -12.158 -5.076 1.00 48.59 102 LEU A O 1
ATOM 849 N N . PHE A 1 103 ? -7.506 -13.119 -3.309 1.00 48.62 103 PHE A N 1
ATOM 850 C CA . PHE A 1 103 ? -8.717 -13.573 -4.015 1.00 48.62 103 PHE A CA 1
ATOM 851 C C . PHE A 1 103 ? -9.957 -12.696 -3.820 1.00 48.62 103 PHE A C 1
ATOM 853 O O . PHE A 1 103 ? -11.067 -13.090 -4.201 1.00 48.62 103 PHE A O 1
ATOM 860 N N . LEU A 1 104 ? -9.830 -11.520 -3.209 1.00 48.94 104 LEU A N 1
ATOM 861 C CA . LEU A 1 104 ? -10.984 -10.651 -3.016 1.00 48.94 104 LEU A CA 1
ATOM 862 C C . LEU A 1 104 ? -11.319 -9.894 -4.317 1.00 48.94 104 LEU A C 1
ATOM 864 O O . LEU A 1 104 ? -10.983 -8.732 -4.512 1.00 48.94 104 LEU A O 1
ATOM 868 N N . TYR A 1 105 ? -12.023 -10.572 -5.220 1.00 52.91 105 TYR A N 1
ATOM 869 C CA . TYR A 1 105 ? -12.582 -9.972 -6.429 1.00 52.91 105 TYR A CA 1
ATOM 870 C C . TYR A 1 105 ? -13.674 -8.953 -6.090 1.00 52.91 105 TYR A C 1
ATOM 872 O O . TYR A 1 105 ? -14.609 -9.239 -5.329 1.00 52.91 105 TYR A O 1
ATOM 880 N N . GLN A 1 106 ? -13.628 -7.781 -6.728 1.00 54.47 106 GLN A N 1
ATOM 881 C CA . GLN A 1 106 ? -14.772 -6.877 -6.740 1.00 54.47 106 GLN A CA 1
ATOM 882 C C . GLN A 1 106 ? -15.857 -7.466 -7.661 1.00 54.47 106 GLN A C 1
ATOM 884 O O . GLN A 1 106 ? -15.704 -7.517 -8.876 1.00 54.47 106 GLN A O 1
ATOM 889 N N . LYS A 1 107 ? -16.973 -7.927 -7.077 1.00 51.62 107 LYS A N 1
ATOM 890 C CA . LYS A 1 107 ? -18.078 -8.634 -7.768 1.00 51.62 107 LYS A CA 1
ATOM 891 C C . LYS A 1 107 ? -18.768 -7.865 -8.912 1.00 51.62 107 LYS A C 1
ATOM 893 O O . LYS A 1 107 ? -19.653 -8.429 -9.548 1.00 51.62 107 LYS A O 1
ATOM 898 N N . SER A 1 108 ? -18.461 -6.588 -9.134 1.00 54.47 108 SER A N 1
ATOM 899 C CA . SER A 1 108 ? -19.250 -5.711 -10.009 1.00 54.47 108 SER A CA 1
ATOM 900 C C . SER A 1 108 ? -18.974 -5.880 -11.505 1.00 54.47 108 SER A C 1
ATOM 902 O O . SER A 1 108 ? -19.857 -5.563 -12.296 1.00 54.47 108 SER A O 1
ATOM 904 N N . ALA A 1 109 ? -17.799 -6.379 -11.904 1.00 63.41 109 ALA A N 1
ATOM 905 C CA . ALA A 1 109 ? -17.474 -6.657 -13.305 1.00 63.41 109 ALA A CA 1
ATOM 906 C C . ALA A 1 109 ? -16.490 -7.834 -13.413 1.00 63.41 109 ALA A C 1
ATOM 908 O O . ALA A 1 109 ? -15.580 -7.918 -12.580 1.00 63.41 109 ALA A O 1
ATOM 909 N N . PRO A 1 110 ? -16.650 -8.733 -14.406 1.00 78.94 110 PRO A N 1
ATOM 910 C CA . PRO A 1 110 ? -15.696 -9.813 -14.622 1.00 78.94 110 PRO A CA 1
ATOM 911 C C . PRO A 1 110 ? -14.310 -9.223 -14.929 1.00 78.94 110 PRO A C 1
ATOM 913 O O . PRO A 1 110 ? -14.226 -8.252 -15.688 1.00 78.94 110 PRO A O 1
ATOM 916 N N . PRO A 1 111 ? -13.235 -9.766 -14.333 1.00 86.19 111 PRO A N 1
ATOM 917 C CA . PRO A 1 111 ? -11.886 -9.289 -14.599 1.00 86.19 111 PRO A CA 1
ATOM 918 C C . PRO A 1 111 ? -11.521 -9.527 -16.074 1.00 86.19 111 PRO A C 1
ATOM 920 O O . PRO A 1 111 ? -12.000 -10.497 -16.671 1.00 86.19 111 PRO A O 1
ATOM 923 N N . PRO A 1 112 ? -10.684 -8.666 -16.679 1.00 90.75 112 PRO A N 1
ATOM 924 C CA . PRO A 1 112 ? -10.197 -8.895 -18.031 1.00 90.75 112 PRO A CA 1
ATOM 925 C C . PRO A 1 112 ? -9.386 -10.192 -18.084 1.00 90.75 112 PRO A C 1
ATOM 927 O O . PRO A 1 112 ? -8.691 -10.538 -17.126 1.00 90.75 112 PRO A O 1
ATOM 930 N N . GLU A 1 113 ? -9.442 -10.891 -19.218 1.00 92.62 113 GLU A N 1
ATOM 931 C CA . GLU A 1 113 ? -8.634 -12.094 -19.411 1.00 92.62 113 GLU A CA 1
ATOM 932 C C . GLU A 1 113 ? -7.129 -11.756 -19.335 1.00 92.62 113 GLU A C 1
ATOM 934 O O . GLU A 1 113 ? -6.699 -10.724 -19.885 1.00 92.62 113 GLU A O 1
ATOM 939 N N . PRO A 1 114 ? -6.320 -12.595 -18.655 1.00 93.06 114 PRO A N 1
ATOM 940 C CA . PRO A 1 114 ? -4.876 -12.424 -18.609 1.00 93.06 114 PRO A CA 1
ATOM 941 C C . PRO A 1 114 ? -4.266 -12.466 -20.006 1.00 93.06 114 PRO A C 1
ATOM 943 O O . PRO A 1 114 ? -4.523 -13.381 -20.790 1.00 93.06 114 PRO A O 1
ATOM 946 N N . GLN A 1 115 ? -3.422 -11.487 -20.314 1.00 93.88 115 GLN A N 1
ATOM 947 C CA . GLN A 1 115 ? -2.704 -11.429 -21.582 1.00 93.88 115 GLN A CA 1
ATOM 948 C C . GLN A 1 115 ? -1.352 -12.110 -21.423 1.00 93.88 115 GLN A C 1
ATOM 950 O O . GLN A 1 115 ? -0.346 -11.470 -21.137 1.00 93.88 115 GLN A O 1
ATOM 955 N N . VAL A 1 116 ? -1.335 -13.429 -21.595 1.00 92.50 116 VAL A N 1
ATOM 956 C CA . VAL A 1 116 ? -0.139 -14.245 -21.367 1.00 92.50 116 VAL A CA 1
ATOM 957 C C . VAL A 1 116 ? 0.327 -14.960 -22.637 1.00 92.50 116 VAL A C 1
ATOM 959 O O . VAL A 1 116 ? -0.495 -15.344 -23.477 1.00 92.50 116 VAL A O 1
ATOM 962 N N . PRO A 1 117 ? 1.642 -15.185 -22.797 1.00 90.88 117 PRO A N 1
ATOM 963 C CA . PRO A 1 117 ? 2.169 -16.031 -23.860 1.00 90.88 117 PRO A CA 1
ATOM 964 C C . PRO A 1 117 ? 1.585 -17.443 -23.794 1.00 90.88 117 PRO A C 1
ATOM 966 O O . PRO A 1 117 ? 1.414 -18.016 -22.719 1.00 90.88 117 PRO A O 1
ATOM 969 N N . ARG A 1 118 ? 1.340 -18.062 -24.956 1.00 89.69 118 ARG A N 1
ATOM 970 C CA . ARG A 1 118 ? 0.791 -19.433 -25.027 1.00 89.69 118 ARG A CA 1
ATOM 971 C C . ARG A 1 118 ? 1.674 -20.471 -24.328 1.00 89.69 118 ARG A C 1
ATOM 973 O O . ARG A 1 118 ? 1.179 -21.503 -23.896 1.00 89.69 118 ARG A O 1
ATOM 980 N N . ASN A 1 119 ? 2.974 -20.204 -24.246 1.00 90.12 119 ASN A N 1
ATOM 981 C CA . ASN A 1 119 ? 3.974 -21.058 -23.619 1.00 90.12 119 ASN A CA 1
ATOM 982 C C . ASN A 1 119 ? 4.269 -20.670 -22.159 1.00 90.12 119 ASN A C 1
ATOM 984 O O . ASN A 1 119 ? 5.318 -21.061 -21.666 1.00 90.12 119 ASN A O 1
ATOM 988 N N . ILE A 1 120 ? 3.393 -19.930 -21.464 1.00 91.19 120 ILE A N 1
ATOM 989 C CA . ILE A 1 120 ? 3.632 -19.490 -20.074 1.00 91.19 120 ILE A CA 1
ATOM 990 C C . ILE A 1 120 ? 3.872 -20.645 -19.085 1.00 91.19 120 ILE A C 1
ATOM 992 O O . ILE A 1 120 ? 4.588 -20.477 -18.109 1.00 91.19 120 ILE A O 1
ATOM 996 N N . PHE A 1 121 ? 3.335 -21.837 -19.363 1.00 90.06 121 PHE A N 1
ATOM 997 C CA . PHE A 1 121 ? 3.574 -23.049 -18.565 1.00 90.06 121 PHE A CA 1
ATOM 998 C C . PHE A 1 121 ? 4.725 -23.923 -19.100 1.00 90.06 121 PHE A C 1
ATOM 1000 O O . PHE A 1 121 ? 4.937 -25.031 -18.613 1.00 90.06 121 PHE A O 1
ATOM 1007 N N . SER A 1 122 ? 5.430 -23.474 -20.142 1.00 90.19 122 SER A N 1
ATOM 1008 C CA . SER A 1 122 ? 6.547 -24.207 -20.741 1.00 90.19 122 SER A CA 1
ATOM 1009 C C . SER A 1 122 ? 7.858 -23.905 -20.007 1.00 90.19 122 SER A C 1
ATOM 1011 O O . SER A 1 122 ? 8.084 -22.749 -19.652 1.00 90.19 122 SER A O 1
ATOM 1013 N N . PRO A 1 123 ? 8.784 -24.875 -19.883 1.00 86.81 123 PRO A N 1
ATOM 1014 C CA . PRO A 1 123 ? 10.155 -24.617 -19.433 1.00 86.81 123 PRO A CA 1
ATOM 1015 C C . PRO A 1 123 ? 10.907 -23.577 -20.280 1.00 86.81 123 PRO A C 1
ATOM 1017 O O . PRO A 1 123 ? 11.810 -22.917 -19.781 1.00 86.81 123 PRO A O 1
ATOM 1020 N N . A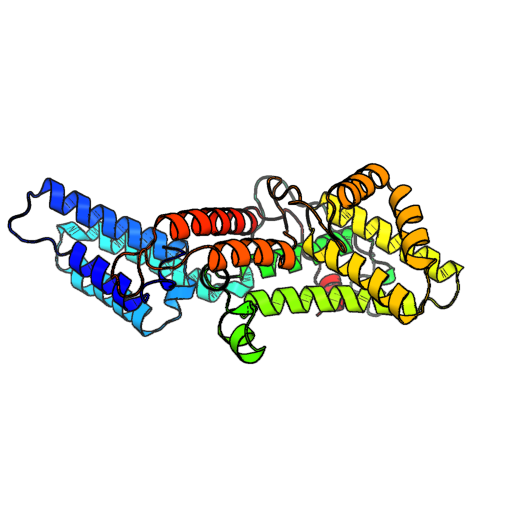SP A 1 124 ? 10.519 -23.405 -21.549 1.00 87.94 124 ASP A N 1
ATOM 1021 C CA . ASP A 1 124 ? 11.110 -22.421 -22.471 1.00 87.94 124 ASP A CA 1
ATOM 1022 C C . ASP A 1 124 ? 10.490 -21.014 -22.346 1.00 87.94 124 ASP A C 1
ATOM 1024 O O . ASP A 1 124 ? 10.704 -20.151 -23.207 1.00 87.94 124 ASP A O 1
ATOM 1028 N N . PHE A 1 125 ? 9.648 -20.781 -21.335 1.00 89.88 125 PHE A N 1
ATOM 1029 C CA . PHE A 1 125 ? 9.045 -19.477 -21.081 1.00 89.88 125 PHE A CA 1
ATOM 1030 C C . PHE A 1 125 ? 10.120 -18.408 -20.850 1.00 89.88 125 PHE A C 1
ATOM 1032 O O . PHE A 1 125 ? 11.104 -18.610 -20.141 1.00 89.88 125 PHE A O 1
ATOM 1039 N N . LYS A 1 126 ? 9.910 -17.241 -21.464 1.00 90.31 126 LYS A N 1
ATOM 1040 C CA . LYS A 1 126 ? 10.768 -16.066 -21.316 1.00 90.31 126 LYS A CA 1
ATOM 1041 C C . LYS A 1 126 ? 9.928 -14.898 -20.849 1.00 90.31 126 LYS A C 1
ATOM 1043 O O . LYS A 1 126 ? 8.945 -14.557 -21.514 1.00 90.31 126 LYS A O 1
ATOM 1048 N N . PHE A 1 127 ? 10.330 -14.271 -19.753 1.00 90.75 127 PHE A N 1
ATOM 1049 C CA . PHE A 1 127 ? 9.601 -13.148 -19.172 1.00 90.75 127 PHE A CA 1
ATOM 1050 C C . PHE A 1 127 ? 9.418 -11.995 -20.173 1.00 90.75 127 PHE A C 1
ATOM 1052 O O . PHE A 1 127 ? 8.364 -11.374 -20.226 1.00 90.75 127 PHE A O 1
ATOM 1059 N N . GLU A 1 128 ? 10.382 -11.776 -21.068 1.00 90.31 128 GLU A N 1
ATOM 1060 C CA . GLU A 1 128 ? 10.335 -10.737 -22.103 1.00 90.31 128 GLU A CA 1
ATOM 1061 C C . GLU A 1 128 ? 9.237 -10.946 -23.155 1.00 90.31 128 GLU A C 1
ATOM 1063 O O . GLU A 1 128 ? 9.008 -10.061 -23.979 1.00 90.31 128 GLU A O 1
ATOM 1068 N N . SER A 1 129 ? 8.588 -12.115 -23.172 1.00 92.38 129 SER A N 1
ATOM 1069 C CA . SER A 1 129 ? 7.419 -12.367 -24.019 1.00 92.38 129 SER A CA 1
ATOM 1070 C C . SER A 1 129 ? 6.103 -11.911 -23.383 1.00 92.38 129 SER A C 1
ATOM 1072 O O . SER A 1 129 ? 5.095 -11.840 -24.086 1.00 92.38 129 SER A O 1
ATOM 1074 N N . VAL A 1 130 ? 6.097 -11.588 -22.084 1.00 95.81 130 VAL A N 1
ATOM 1075 C CA . VAL A 1 130 ? 4.918 -11.089 -21.368 1.00 95.81 130 VAL A CA 1
ATOM 1076 C C . VAL A 1 130 ? 4.643 -9.636 -21.783 1.00 95.81 130 VAL A C 1
ATOM 1078 O O . VAL A 1 130 ? 5.544 -8.803 -21.691 1.00 95.81 130 VAL A O 1
ATOM 1081 N N . PRO A 1 131 ? 3.414 -9.303 -22.218 1.00 96.12 131 PRO A N 1
ATOM 1082 C CA . PRO A 1 131 ? 3.026 -7.927 -22.515 1.00 96.12 131 PRO A CA 1
ATOM 1083 C C . PRO A 1 131 ? 3.132 -7.009 -21.294 1.00 96.12 131 PRO A C 1
ATOM 1085 O O . PRO A 1 131 ? 2.764 -7.389 -20.181 1.00 96.12 131 PRO A O 1
ATOM 1088 N N . GLU A 1 132 ? 3.526 -5.756 -21.514 1.00 96.62 132 GLU A N 1
ATOM 1089 C CA . GLU A 1 132 ? 3.663 -4.728 -20.474 1.00 96.62 132 GLU A CA 1
ATOM 1090 C C . GLU A 1 132 ? 2.363 -4.511 -19.690 1.00 96.62 132 GLU A C 1
ATOM 1092 O O . GLU A 1 132 ? 2.395 -4.287 -18.481 1.00 96.62 132 GLU A O 1
ATOM 1097 N N . VAL A 1 133 ? 1.216 -4.646 -20.364 1.00 96.81 133 VAL A N 1
ATOM 1098 C CA . VAL A 1 133 ? -0.112 -4.579 -19.740 1.00 96.81 133 VAL A CA 1
ATOM 1099 C C . VAL A 1 133 ? -0.270 -5.645 -18.658 1.00 96.81 133 VAL A C 1
ATOM 1101 O O . VAL A 1 133 ? -0.797 -5.365 -17.583 1.00 96.81 133 VAL A O 1
ATOM 1104 N N . GLU A 1 134 ? 0.188 -6.869 -18.920 1.00 97.25 134 GLU A N 1
ATOM 1105 C CA . GLU A 1 134 ? 0.066 -7.962 -17.961 1.00 97.25 134 GLU A CA 1
ATOM 1106 C C . GLU A 1 134 ? 1.083 -7.816 -16.826 1.00 97.25 134 GLU A C 1
ATOM 1108 O O . GLU A 1 134 ? 0.722 -7.998 -15.666 1.00 97.25 134 GLU A O 1
ATOM 1113 N N . ILE A 1 135 ? 2.305 -7.356 -17.118 1.00 98.00 135 ILE A N 1
ATOM 1114 C CA . ILE A 1 135 ? 3.284 -6.992 -16.080 1.00 98.00 135 ILE A CA 1
ATOM 1115 C C . ILE A 1 135 ? 2.686 -5.933 -15.137 1.00 98.00 135 ILE A C 1
ATOM 1117 O O . ILE A 1 135 ? 2.703 -6.115 -13.919 1.00 98.00 135 ILE A O 1
ATOM 1121 N N . ALA A 1 136 ? 2.083 -4.865 -15.673 1.00 98.00 136 ALA A N 1
ATOM 1122 C CA . ALA A 1 136 ? 1.442 -3.817 -14.877 1.00 98.00 136 ALA A CA 1
ATOM 1123 C C . ALA A 1 136 ? 0.333 -4.367 -13.968 1.00 98.00 136 ALA A C 1
ATOM 1125 O O . ALA A 1 136 ? 0.249 -3.991 -12.796 1.00 98.00 136 ALA A O 1
ATOM 1126 N N . ARG A 1 137 ? -0.511 -5.271 -14.484 1.00 96.75 137 ARG A N 1
ATOM 1127 C CA . ARG A 1 137 ? -1.596 -5.908 -13.719 1.00 96.75 137 ARG A CA 1
ATOM 1128 C C . ARG A 1 137 ? -1.057 -6.726 -12.552 1.00 96.75 137 ARG A C 1
ATOM 1130 O O . ARG A 1 137 ? -1.560 -6.581 -11.439 1.00 96.75 137 ARG A O 1
ATOM 1137 N N . GLN A 1 138 ? -0.017 -7.525 -12.780 1.00 96.00 138 GLN A N 1
ATOM 1138 C CA . GLN A 1 138 ? 0.558 -8.376 -11.738 1.00 96.00 138 GLN A CA 1
ATOM 1139 C C . GLN A 1 138 ? 1.330 -7.570 -10.684 1.00 96.00 138 GLN A C 1
ATOM 1141 O O . GLN A 1 138 ? 1.135 -7.799 -9.490 1.00 96.00 138 GLN A O 1
ATOM 1146 N N . LEU A 1 139 ? 2.097 -6.549 -11.092 1.00 97.06 139 LEU A N 1
ATOM 1147 C CA . LEU A 1 139 ? 2.714 -5.596 -10.157 1.00 97.06 139 LEU A CA 1
ATOM 1148 C C . LEU A 1 139 ? 1.659 -4.873 -9.306 1.00 97.06 139 LEU A C 1
ATOM 1150 O O . LEU A 1 139 ? 1.867 -4.650 -8.114 1.00 97.06 139 LEU A O 1
ATOM 1154 N N . THR A 1 140 ? 0.514 -4.535 -9.906 1.00 96.50 140 THR A N 1
ATOM 1155 C CA . THR A 1 140 ? -0.608 -3.877 -9.222 1.00 96.50 140 THR A CA 1
ATOM 1156 C C . THR A 1 140 ? -1.285 -4.787 -8.212 1.00 96.50 140 THR A C 1
ATOM 1158 O O . THR A 1 140 ? -1.497 -4.355 -7.081 1.00 96.50 140 THR A O 1
ATOM 1161 N N . LEU A 1 141 ? -1.578 -6.039 -8.574 1.00 94.06 141 LEU A N 1
ATOM 1162 C CA . LEU A 1 141 ? -2.140 -7.024 -7.648 1.00 94.06 141 LEU A CA 1
ATOM 1163 C C . LEU A 1 141 ? -1.224 -7.242 -6.441 1.00 94.06 141 LEU A C 1
ATOM 1165 O O . LEU A 1 141 ? -1.691 -7.180 -5.304 1.00 94.06 141 LEU A O 1
ATOM 1169 N N . HIS A 1 142 ? 0.076 -7.425 -6.677 1.00 93.94 142 HIS A N 1
ATOM 1170 C CA . HIS A 1 142 ? 1.034 -7.657 -5.600 1.00 93.94 142 HIS A CA 1
ATOM 1171 C C . HIS A 1 142 ? 1.184 -6.425 -4.693 1.00 93.94 142 HIS A C 1
ATOM 1173 O O . HIS A 1 142 ? 1.028 -6.520 -3.477 1.00 93.94 142 HIS A O 1
ATOM 1179 N N . ALA A 1 143 ? 1.397 -5.233 -5.263 1.00 95.19 143 ALA A N 1
ATOM 1180 C CA . ALA A 1 143 ? 1.531 -4.011 -4.468 1.00 95.19 143 ALA A CA 1
ATOM 1181 C C . ALA A 1 143 ? 0.246 -3.677 -3.684 1.00 95.19 143 ALA A C 1
ATOM 1183 O O . ALA A 1 143 ? 0.309 -3.234 -2.536 1.00 95.19 143 ALA A O 1
ATOM 1184 N N . HIS A 1 144 ? -0.931 -3.915 -4.273 1.00 93.88 144 HIS A N 1
ATOM 1185 C CA . HIS A 1 144 ? -2.214 -3.727 -3.593 1.00 93.88 144 HIS A CA 1
ATOM 1186 C C . HIS A 1 144 ? -2.418 -4.724 -2.448 1.00 93.88 144 HIS A C 1
ATOM 1188 O O . HIS A 1 144 ? -2.882 -4.329 -1.375 1.00 93.88 144 HIS A O 1
ATOM 1194 N N . HIS A 1 145 ? -2.014 -5.983 -2.635 1.00 90.81 145 HIS A N 1
ATOM 1195 C CA . HIS A 1 145 ? -2.018 -6.980 -1.568 1.00 90.81 145 HIS A CA 1
ATOM 1196 C C . HIS A 1 145 ? -1.178 -6.513 -0.372 1.00 90.81 145 HIS A C 1
ATOM 1198 O O . HIS A 1 145 ? -1.685 -6.475 0.749 1.00 90.81 145 HIS A O 1
ATOM 1204 N N . LEU A 1 146 ? 0.050 -6.046 -0.612 1.00 92.56 146 LEU A N 1
ATOM 1205 C CA . LEU A 1 146 ? 0.920 -5.514 0.440 1.00 92.56 146 LEU A CA 1
ATOM 1206 C C . LEU A 1 146 ? 0.313 -4.281 1.143 1.00 92.56 146 LEU A C 1
ATOM 1208 O O . LEU A 1 146 ? 0.353 -4.192 2.370 1.00 92.56 146 LEU A O 1
ATOM 1212 N N . ILE A 1 147 ? -0.344 -3.371 0.408 1.00 92.88 147 ILE A N 1
ATOM 1213 C CA . ILE A 1 147 ? -1.119 -2.257 1.000 1.00 92.88 147 ILE A CA 1
ATOM 1214 C C . ILE A 1 147 ? -2.229 -2.768 1.934 1.00 92.88 147 ILE A C 1
ATOM 1216 O O . ILE A 1 147 ? -2.489 -2.167 2.981 1.00 92.88 147 ILE A O 1
ATOM 1220 N N . CYS A 1 148 ? -2.899 -3.866 1.578 1.00 89.31 148 CYS A N 1
ATOM 1221 C CA . CYS A 1 148 ? -3.961 -4.457 2.393 1.00 89.31 148 CYS A CA 1
ATOM 1222 C C . CYS A 1 148 ? -3.444 -5.113 3.680 1.00 89.31 148 CYS A C 1
ATOM 1224 O O . CYS A 1 148 ? -4.206 -5.212 4.644 1.00 89.31 148 CYS A O 1
ATOM 1226 N N . LEU A 1 149 ? -2.174 -5.525 3.719 1.00 87.12 149 LEU A N 1
ATOM 1227 C CA . LEU A 1 149 ? -1.547 -6.081 4.919 1.00 87.12 149 LEU A CA 1
ATOM 1228 C C . LEU A 1 149 ? -1.177 -5.006 5.949 1.00 87.12 149 LEU A C 1
ATOM 1230 O O . LEU A 1 149 ? -1.210 -5.290 7.147 1.00 87.12 149 LEU A O 1
ATOM 1234 N N . ILE A 1 150 ? -0.889 -3.774 5.508 1.00 90.56 150 ILE A N 1
ATOM 1235 C CA . ILE A 1 150 ? -0.499 -2.669 6.397 1.00 90.56 150 ILE A CA 1
ATOM 1236 C C . ILE A 1 150 ? -1.590 -2.389 7.437 1.00 90.56 150 ILE A C 1
ATOM 1238 O O . ILE A 1 150 ? -2.716 -1.981 7.130 1.00 90.56 150 ILE A O 1
ATOM 1242 N N . GLY A 1 151 ? -1.236 -2.567 8.708 1.00 86.38 151 GLY A N 1
ATOM 1243 C CA . GLY A 1 151 ? -2.103 -2.256 9.832 1.00 86.38 151 GLY A CA 1
ATOM 1244 C C . GLY A 1 151 ? -2.226 -0.750 10.065 1.00 86.38 151 GLY A C 1
ATOM 1245 O O . GLY A 1 151 ? -1.256 -0.001 9.972 1.00 86.38 151 GLY A O 1
ATOM 1246 N N . MET A 1 152 ? -3.409 -0.294 10.490 1.00 87.31 152 MET A N 1
ATOM 1247 C CA . MET A 1 152 ? -3.614 1.112 10.884 1.00 87.31 152 MET A CA 1
ATOM 1248 C C . MET A 1 152 ? -2.680 1.543 12.025 1.00 87.31 152 MET A C 1
ATOM 1250 O O . MET A 1 152 ? -2.318 2.714 12.118 1.00 87.31 152 MET A O 1
ATOM 1254 N N . SER A 1 153 ? -2.272 0.601 12.880 1.00 84.44 153 SER A N 1
ATOM 1255 C CA . SER A 1 153 ? -1.287 0.823 13.940 1.00 84.44 153 SER A CA 1
ATOM 1256 C C . SER A 1 153 ? 0.084 1.213 13.386 1.00 84.44 153 SER A C 1
ATOM 1258 O O . SER A 1 153 ? 0.704 2.123 13.936 1.00 84.44 153 SER A O 1
ATOM 1260 N N . GLU A 1 154 ? 0.518 0.600 12.279 1.00 90.06 154 GLU A N 1
ATOM 1261 C CA . GLU A 1 154 ? 1.808 0.886 11.635 1.00 90.06 154 GLU A CA 1
ATOM 1262 C C . GLU A 1 154 ? 1.844 2.326 11.116 1.00 90.06 154 GLU A C 1
ATOM 1264 O O . GLU A 1 154 ? 2.870 2.983 11.223 1.00 90.06 154 GLU A O 1
ATOM 1269 N N . LEU A 1 155 ? 0.700 2.845 10.652 1.00 90.19 155 LEU A N 1
ATOM 1270 C CA . LEU A 1 155 ? 0.529 4.213 10.139 1.00 90.19 155 LEU A CA 1
ATOM 1271 C C . LEU A 1 155 ? 0.244 5.270 11.218 1.00 90.19 155 LEU A C 1
ATOM 1273 O O . LEU A 1 155 ? 0.243 6.468 10.936 1.00 90.19 155 LEU A O 1
ATOM 1277 N N . SER A 1 156 ? -0.071 4.849 12.444 1.00 83.38 156 SER A N 1
ATOM 1278 C CA . SER A 1 156 ? -0.502 5.762 13.513 1.00 83.38 156 SER A CA 1
ATOM 1279 C C . SER A 1 156 ? 0.653 6.457 14.245 1.00 83.38 156 SER A C 1
ATOM 1281 O O . SER A 1 156 ? 0.418 7.445 14.948 1.00 83.38 156 SER A O 1
ATOM 1283 N N . SER A 1 157 ? 1.879 5.959 14.055 1.00 83.00 157 SER A N 1
ATOM 1284 C CA . SER A 1 157 ? 3.128 6.459 14.647 1.00 83.00 157 SER A CA 1
ATOM 1285 C C . SER A 1 157 ? 4.082 6.970 13.556 1.00 83.00 157 SER A C 1
ATOM 1287 O O . SER A 1 157 ? 3.632 7.210 12.453 1.00 83.00 157 SER A O 1
ATOM 1289 N N . VAL A 1 158 ? 5.370 7.173 13.845 1.00 89.88 158 VAL A N 1
ATOM 1290 C CA . VAL A 1 158 ? 6.427 7.397 12.829 1.00 89.88 158 VAL A CA 1
ATOM 1291 C C . VAL A 1 158 ? 7.534 6.343 12.953 1.00 89.88 158 VAL A C 1
ATOM 1293 O O . VAL A 1 158 ? 8.707 6.618 12.712 1.00 89.88 158 VAL A O 1
ATOM 1296 N N . ALA A 1 159 ? 7.179 5.133 13.401 1.00 89.75 159 ALA A N 1
ATOM 1297 C CA . ALA A 1 159 ? 8.153 4.080 13.687 1.00 89.75 159 ALA A CA 1
ATOM 1298 C C . ALA A 1 159 ? 8.925 3.604 12.440 1.00 89.75 159 ALA A C 1
ATOM 1300 O O . ALA A 1 159 ? 10.068 3.181 12.565 1.00 89.75 159 ALA A O 1
ATOM 1301 N N . TRP A 1 160 ? 8.364 3.776 11.238 1.00 91.88 160 TRP A N 1
ATOM 1302 C CA . TRP A 1 160 ? 9.053 3.503 9.969 1.00 91.88 160 TRP A CA 1
ATOM 1303 C C . TRP A 1 160 ? 10.261 4.418 9.696 1.00 91.88 160 TRP A C 1
ATOM 1305 O O . TRP A 1 160 ? 11.051 4.126 8.808 1.00 91.88 160 TRP A O 1
ATOM 1315 N N . GLU A 1 161 ? 10.410 5.535 10.417 1.00 91.38 161 GLU A N 1
ATOM 1316 C CA . GLU A 1 161 ? 11.570 6.433 10.286 1.00 91.38 161 GLU A CA 1
ATOM 1317 C C . GLU A 1 161 ? 12.704 6.104 11.271 1.00 91.38 161 GLU A C 1
ATOM 1319 O O . GLU A 1 161 ? 13.724 6.794 11.284 1.00 91.38 161 GLU A O 1
ATOM 1324 N N . GLN A 1 162 ? 12.509 5.110 12.142 1.00 88.31 162 GLN A N 1
ATOM 1325 C CA . GLN A 1 162 ? 13.505 4.705 13.134 1.00 88.31 162 GLN A CA 1
ATOM 1326 C C . GLN A 1 162 ? 14.588 3.814 12.509 1.00 88.31 162 GLN A C 1
ATOM 1328 O O . GLN A 1 162 ? 14.643 3.613 11.296 1.00 88.31 162 GLN A O 1
ATOM 1333 N N . SER A 1 163 ? 15.487 3.286 13.348 1.00 83.94 163 SER A N 1
ATOM 1334 C CA . SER A 1 163 ? 16.476 2.295 12.909 1.00 83.94 163 SER A CA 1
ATOM 1335 C C . SER A 1 163 ? 15.800 1.100 12.223 1.00 83.94 163 SER A C 1
ATOM 1337 O O . SER A 1 163 ? 14.673 0.749 12.573 1.00 83.94 163 SER A O 1
ATOM 1339 N N . SER A 1 164 ? 16.490 0.456 11.275 1.00 81.88 164 SER A N 1
ATOM 1340 C CA . SER A 1 164 ? 15.908 -0.623 10.461 1.00 81.88 164 SER A CA 1
ATOM 1341 C C . SER A 1 164 ? 15.267 -1.731 11.303 1.00 81.88 164 SER A C 1
ATOM 1343 O O . SER A 1 164 ? 14.151 -2.135 11.005 1.00 81.88 164 SER A O 1
ATOM 1345 N N . GLY A 1 165 ? 15.905 -2.144 12.405 1.00 87.62 165 GLY A N 1
ATOM 1346 C CA . GLY A 1 165 ? 15.352 -3.169 13.297 1.00 87.62 165 GLY A CA 1
ATOM 1347 C C . GLY A 1 165 ? 14.061 -2.742 14.006 1.00 87.62 165 GLY A C 1
ATOM 1348 O O . GLY A 1 165 ? 13.137 -3.536 14.139 1.00 87.62 165 GLY A O 1
ATOM 1349 N N . GLU A 1 166 ? 13.951 -1.476 14.415 1.00 87.19 166 GLU A N 1
ATOM 1350 C CA . GLU A 1 166 ? 12.727 -0.966 15.048 1.00 87.19 166 GLU A CA 1
ATOM 1351 C C . GLU A 1 166 ? 11.591 -0.783 14.030 1.00 87.1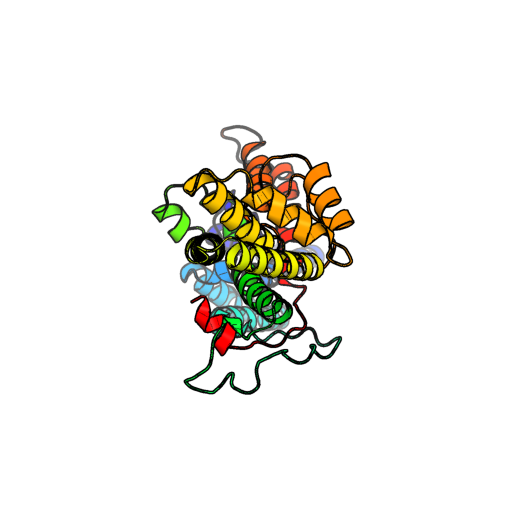9 166 GLU A C 1
ATOM 1353 O O . GLU A 1 166 ? 10.428 -1.047 14.342 1.00 87.19 166 GLU A O 1
ATOM 1358 N N . ALA A 1 167 ? 11.923 -0.357 12.808 1.00 89.94 167 ALA A N 1
ATOM 1359 C CA . ALA A 1 167 ? 10.962 -0.258 11.716 1.00 89.94 167 ALA A CA 1
ATOM 1360 C C . ALA A 1 167 ? 10.418 -1.641 11.321 1.00 89.94 167 ALA A C 1
ATOM 1362 O O . ALA A 1 167 ? 9.211 -1.786 11.149 1.00 89.94 167 ALA A O 1
ATOM 1363 N N . GLU A 1 168 ? 11.276 -2.661 11.236 1.00 90.62 168 GLU A N 1
ATOM 1364 C CA . GLU A 1 168 ? 10.879 -4.050 10.967 1.00 90.62 168 GLU A CA 1
ATOM 1365 C C . GLU A 1 168 ? 9.978 -4.620 12.069 1.00 90.62 168 GLU A C 1
ATOM 1367 O O . GLU A 1 168 ? 8.994 -5.293 11.770 1.00 90.62 168 GLU A O 1
ATOM 1372 N N . GLU A 1 169 ? 10.262 -4.317 13.337 1.00 88.50 169 GLU A N 1
ATOM 1373 C CA . GLU A 1 169 ? 9.453 -4.787 14.465 1.00 88.50 169 GLU A CA 1
ATOM 1374 C C . GLU A 1 169 ? 8.074 -4.107 14.519 1.00 88.50 169 GLU A C 1
ATOM 1376 O O . GLU A 1 169 ? 7.049 -4.761 14.724 1.00 88.50 169 GLU A O 1
ATOM 1381 N N . LYS A 1 170 ? 8.027 -2.779 14.353 1.00 86.75 170 LYS A N 1
ATOM 1382 C CA . LYS A 1 170 ? 6.809 -1.981 14.591 1.00 86.75 170 LYS A CA 1
ATOM 1383 C C . LYS A 1 170 ? 5.968 -1.736 13.343 1.00 86.75 170 LYS A C 1
ATOM 1385 O O . LYS A 1 170 ? 4.768 -1.479 13.468 1.00 86.75 170 LYS A O 1
ATOM 1390 N N . CYS A 1 171 ? 6.588 -1.777 12.170 1.00 92.38 171 CYS A N 1
ATOM 1391 C CA . CYS A 1 171 ? 5.992 -1.468 10.872 1.00 92.38 171 CYS A CA 1
ATOM 1392 C C . CYS A 1 171 ? 6.384 -2.508 9.794 1.00 92.38 171 CYS A C 1
ATOM 1394 O O . CYS A 1 171 ? 6.808 -2.114 8.701 1.00 92.38 171 CYS A O 1
ATOM 1396 N N . PRO A 1 172 ? 6.260 -3.825 10.064 1.00 91.62 172 PRO A N 1
ATOM 1397 C CA . PRO A 1 172 ? 6.764 -4.870 9.174 1.00 91.62 172 PRO A CA 1
ATOM 1398 C C . PRO A 1 172 ? 6.176 -4.796 7.761 1.00 91.62 172 PRO A C 1
ATOM 1400 O O . PRO A 1 172 ? 6.900 -4.972 6.785 1.00 91.62 172 PRO A O 1
ATOM 1403 N N . ASN A 1 173 ? 4.884 -4.490 7.612 1.00 92.75 173 ASN A N 1
ATOM 1404 C CA . ASN A 1 173 ? 4.233 -4.482 6.300 1.00 92.75 173 ASN A CA 1
ATOM 1405 C C . ASN A 1 173 ? 4.598 -3.233 5.490 1.00 92.75 173 ASN A C 1
ATOM 1407 O O . ASN A 1 173 ? 4.697 -3.303 4.265 1.00 92.75 173 ASN A O 1
ATOM 1411 N N . ILE A 1 174 ? 4.844 -2.102 6.163 1.00 95.69 174 ILE A N 1
ATOM 1412 C CA . ILE A 1 174 ? 5.421 -0.915 5.514 1.00 95.69 174 ILE A CA 1
ATOM 1413 C C . ILE A 1 174 ? 6.813 -1.251 4.968 1.00 95.69 174 ILE A C 1
ATOM 1415 O O . ILE A 1 174 ? 7.095 -0.952 3.809 1.00 95.69 174 ILE A O 1
ATOM 1419 N N . VAL A 1 175 ? 7.658 -1.913 5.767 1.00 95.25 175 VAL A N 1
ATOM 1420 C CA . VAL A 1 175 ? 9.007 -2.323 5.341 1.00 95.25 175 VAL A CA 1
ATOM 1421 C C . VAL A 1 175 ? 8.946 -3.304 4.167 1.00 95.25 175 VAL A C 1
ATOM 1423 O O . VAL A 1 175 ? 9.681 -3.138 3.197 1.00 95.25 175 VAL A O 1
ATOM 1426 N N . ILE A 1 176 ? 8.044 -4.290 4.204 1.00 95.00 176 ILE A N 1
ATOM 1427 C CA . ILE A 1 176 ? 7.850 -5.242 3.100 1.00 95.00 176 ILE A CA 1
ATOM 1428 C C . ILE A 1 176 ? 7.467 -4.514 1.801 1.00 95.00 176 ILE A C 1
ATOM 1430 O O . ILE A 1 176 ? 8.041 -4.804 0.751 1.00 95.00 176 ILE A O 1
ATOM 1434 N N . LEU A 1 177 ? 6.547 -3.544 1.857 1.00 95.81 177 LEU A N 1
ATOM 1435 C CA . LEU A 1 177 ? 6.139 -2.775 0.679 1.00 95.81 177 LEU A CA 1
ATOM 1436 C C . LEU A 1 177 ? 7.267 -1.877 0.138 1.00 95.81 177 LEU A C 1
ATOM 1438 O O . LEU A 1 177 ? 7.482 -1.819 -1.070 1.00 95.81 177 LEU A O 1
ATOM 1442 N N . GLU A 1 178 ? 8.047 -1.231 1.003 1.00 94.44 178 GLU A N 1
ATOM 1443 C CA . GLU A 1 178 ? 9.223 -0.459 0.569 1.00 94.44 178 GLU A CA 1
ATOM 1444 C C . GLU A 1 178 ? 10.317 -1.362 -0.036 1.00 94.44 178 GLU A C 1
ATOM 1446 O O . GLU A 1 178 ? 10.939 -1.011 -1.040 1.00 94.44 178 GLU A O 1
ATOM 1451 N N . ASN A 1 179 ? 10.518 -2.571 0.495 1.00 95.31 179 ASN A N 1
ATOM 1452 C CA . ASN A 1 179 ? 11.423 -3.555 -0.105 1.00 95.31 179 ASN A CA 1
ATOM 1453 C C . ASN A 1 179 ? 10.935 -4.006 -1.491 1.00 95.31 179 ASN A C 1
ATOM 1455 O O . ASN A 1 179 ? 11.739 -4.182 -2.407 1.00 95.31 179 ASN A O 1
ATOM 1459 N N . TRP A 1 180 ? 9.623 -4.154 -1.675 1.00 96.00 180 TRP A N 1
ATOM 1460 C CA . TRP A 1 180 ? 9.028 -4.430 -2.981 1.00 96.00 180 TRP A CA 1
ATOM 1461 C C . TRP A 1 180 ? 9.292 -3.302 -3.993 1.00 96.00 180 TRP A C 1
ATOM 1463 O O . TRP A 1 180 ? 9.706 -3.571 -5.124 1.00 96.00 180 TRP A O 1
ATOM 1473 N N . LEU A 1 181 ? 9.167 -2.034 -3.584 1.00 95.62 181 LEU A N 1
ATOM 1474 C CA . LEU A 1 181 ? 9.544 -0.882 -4.415 1.00 95.62 181 LEU A CA 1
ATOM 1475 C C . LEU A 1 181 ? 11.011 -0.952 -4.865 1.00 95.62 181 LEU A C 1
ATOM 1477 O O . LEU A 1 181 ? 11.324 -0.705 -6.036 1.00 95.62 181 LEU A O 1
ATOM 1481 N N . GLN A 1 182 ? 11.914 -1.298 -3.943 1.00 95.62 182 GLN A N 1
ATOM 1482 C CA . GLN A 1 182 ? 13.342 -1.433 -4.232 1.00 95.62 182 GLN A CA 1
ATOM 1483 C C . GLN A 1 182 ? 13.619 -2.565 -5.226 1.00 95.62 182 GLN A C 1
ATOM 1485 O O . GLN A 1 182 ? 14.446 -2.388 -6.122 1.00 95.62 182 GLN A O 1
ATOM 1490 N N . ARG A 1 183 ? 12.902 -3.693 -5.133 1.00 96.81 183 ARG A N 1
ATOM 1491 C CA . ARG A 1 183 ? 13.002 -4.793 -6.109 1.00 96.81 183 ARG A CA 1
ATOM 1492 C C . ARG A 1 183 ? 12.627 -4.335 -7.515 1.00 96.81 183 ARG A C 1
ATOM 1494 O O . ARG A 1 183 ? 13.416 -4.535 -8.434 1.00 96.81 183 ARG A O 1
ATOM 1501 N N . ILE A 1 184 ? 11.492 -3.646 -7.675 1.00 96.88 184 ILE A N 1
ATOM 1502 C CA . ILE A 1 184 ? 11.072 -3.086 -8.974 1.00 96.88 184 ILE A CA 1
ATOM 1503 C C . ILE A 1 184 ? 12.128 -2.103 -9.499 1.00 96.88 184 ILE A C 1
ATOM 1505 O O . ILE A 1 184 ? 12.531 -2.177 -10.657 1.00 96.88 184 ILE A O 1
ATOM 1509 N N . THR A 1 185 ? 12.612 -1.210 -8.634 1.00 96.75 185 THR A N 1
ATOM 1510 C CA . THR A 1 185 ? 13.636 -0.208 -8.972 1.00 96.75 185 THR A CA 1
ATOM 1511 C C . THR A 1 185 ? 14.913 -0.862 -9.501 1.00 96.75 185 THR A C 1
ATOM 1513 O O . THR A 1 185 ? 15.446 -0.464 -10.540 1.00 96.75 185 THR A O 1
ATOM 1516 N N . MET A 1 186 ? 15.397 -1.890 -8.802 1.00 97.50 186 MET A N 1
ATOM 1517 C CA . MET A 1 186 ? 16.602 -2.622 -9.179 1.00 97.50 186 MET A CA 1
ATOM 1518 C C . MET A 1 186 ? 16.406 -3.446 -10.449 1.00 97.50 186 MET A C 1
ATOM 1520 O O . MET A 1 186 ? 17.295 -3.440 -11.298 1.00 97.50 186 MET A O 1
ATOM 1524 N N . TRP A 1 187 ? 15.249 -4.089 -10.622 1.00 97.25 187 TRP A N 1
ATOM 1525 C CA . TRP A 1 187 ? 14.911 -4.809 -11.850 1.00 97.25 187 TRP A CA 1
ATOM 1526 C C . TRP A 1 187 ? 14.995 -3.895 -13.078 1.00 97.25 187 TRP A C 1
ATOM 1528 O O . TRP A 1 187 ? 15.708 -4.203 -14.031 1.00 97.25 187 TRP A O 1
ATOM 1538 N N . VAL A 1 188 ? 14.351 -2.725 -13.027 1.00 97.69 188 VAL A N 1
ATOM 1539 C CA . VAL A 1 188 ? 14.371 -1.767 -14.142 1.00 97.69 188 VAL A CA 1
ATOM 1540 C C . VAL A 1 188 ? 15.784 -1.278 -14.441 1.00 97.69 188 VAL A C 1
ATOM 1542 O O . VAL A 1 188 ? 16.191 -1.229 -15.603 1.00 97.69 188 VAL A O 1
ATOM 1545 N N . LYS A 1 189 ? 16.554 -0.948 -13.401 1.00 97.19 189 LYS A N 1
ATOM 1546 C CA . LYS A 1 189 ? 17.954 -0.548 -13.556 1.00 97.19 189 LYS A CA 1
ATOM 1547 C C . LYS A 1 189 ? 18.770 -1.631 -14.268 1.00 97.19 189 LYS A C 1
ATOM 1549 O O . LYS A 1 189 ? 19.464 -1.330 -15.239 1.00 97.19 189 LYS A O 1
ATOM 1554 N N . GLU A 1 190 ? 18.706 -2.873 -13.791 1.00 97.00 190 GLU A N 1
ATOM 1555 C CA . GLU A 1 190 ? 19.507 -3.966 -14.347 1.00 97.00 190 GLU A CA 1
ATOM 1556 C C . GLU A 1 190 ? 19.081 -4.304 -15.787 1.00 97.00 190 GLU A C 1
ATOM 1558 O O . GLU A 1 190 ? 19.953 -4.462 -16.639 1.00 97.00 190 GLU A O 1
ATOM 1563 N N . GLU A 1 191 ? 17.783 -4.278 -16.112 1.00 96.38 191 GLU A N 1
ATOM 1564 C CA . GLU A 1 191 ? 17.276 -4.456 -17.485 1.00 96.38 191 GLU A CA 1
ATOM 1565 C C . GLU A 1 191 ? 17.814 -3.405 -18.472 1.00 96.38 191 GLU A C 1
ATOM 1567 O O . GLU A 1 191 ? 18.122 -3.713 -19.627 1.00 96.38 191 GLU A O 1
ATOM 1572 N N . ILE A 1 192 ? 17.950 -2.148 -18.037 1.00 96.88 192 ILE A N 1
ATOM 1573 C CA . ILE A 1 192 ? 18.540 -1.084 -18.865 1.00 96.88 192 ILE A CA 1
ATOM 1574 C C . ILE A 1 192 ? 20.052 -1.286 -19.000 1.00 96.88 192 ILE A C 1
ATOM 1576 O O . ILE A 1 192 ? 20.603 -1.097 -20.087 1.00 96.88 192 ILE A O 1
ATOM 1580 N N . LYS A 1 193 ? 20.720 -1.675 -17.912 1.00 96.00 193 LYS A N 1
ATOM 1581 C CA . LYS A 1 193 ? 22.170 -1.883 -17.857 1.00 96.00 193 LYS A CA 1
ATOM 1582 C C . LYS A 1 193 ? 22.634 -3.028 -18.758 1.00 96.00 193 LYS A C 1
ATOM 1584 O O . LYS A 1 193 ? 23.659 -2.890 -19.426 1.00 96.00 193 LYS A O 1
ATOM 1589 N N . VAL A 1 194 ? 21.894 -4.139 -18.818 1.00 95.69 194 VAL A N 1
ATOM 1590 C CA . VAL A 1 194 ? 22.230 -5.274 -19.702 1.00 95.69 194 VAL A CA 1
ATOM 1591 C C . VAL A 1 194 ? 21.953 -4.980 -21.181 1.00 95.69 194 VAL A C 1
ATOM 1593 O O . VAL A 1 194 ? 22.549 -5.611 -22.055 1.00 95.69 194 VAL A O 1
ATOM 1596 N N . ALA A 1 195 ? 21.113 -3.987 -21.490 1.00 93.38 195 ALA A N 1
ATOM 1597 C CA . ALA A 1 195 ? 20.866 -3.515 -22.850 1.00 93.38 195 ALA A CA 1
ATOM 1598 C C . ALA A 1 195 ? 22.013 -2.611 -23.350 1.00 93.38 195 ALA A C 1
ATOM 1600 O O . ALA A 1 195 ? 21.894 -1.386 -23.434 1.00 93.38 195 ALA A O 1
ATOM 1601 N N . THR A 1 196 ? 23.149 -3.222 -23.689 1.00 90.06 196 THR A N 1
ATOM 1602 C CA . THR A 1 196 ? 24.394 -2.515 -24.046 1.00 90.06 196 THR A CA 1
ATOM 1603 C C . THR A 1 196 ? 24.307 -1.752 -25.371 1.00 90.06 196 THR A C 1
ATOM 1605 O O . THR A 1 196 ? 24.843 -0.648 -25.499 1.00 90.06 196 THR A O 1
ATOM 1608 N N . GLU A 1 197 ? 23.603 -2.298 -26.363 1.00 93.81 197 GLU A N 1
ATOM 1609 C CA . GLU A 1 197 ? 23.411 -1.646 -27.656 1.00 93.81 197 GLU A CA 1
ATOM 1610 C C . GLU A 1 197 ? 22.364 -0.532 -27.581 1.00 93.81 197 GLU A C 1
ATOM 1612 O O . GLU A 1 197 ? 21.254 -0.731 -27.084 1.00 93.81 197 GLU A O 1
ATOM 1617 N N . ARG A 1 198 ? 22.654 0.629 -28.191 1.00 92.38 198 ARG A N 1
ATOM 1618 C CA . ARG A 1 198 ? 21.729 1.779 -28.222 1.00 92.38 198 ARG A CA 1
ATOM 1619 C C . ARG A 1 198 ? 20.322 1.382 -28.685 1.00 92.38 198 ARG A C 1
ATOM 1621 O O . ARG A 1 198 ? 19.349 1.795 -28.066 1.00 92.38 198 ARG A O 1
ATOM 1628 N N . LYS A 1 199 ? 20.214 0.561 -29.736 1.00 94.81 199 LYS A N 1
ATOM 1629 C CA . LYS A 1 199 ? 18.927 0.103 -30.282 1.00 94.81 199 LYS A CA 1
ATOM 1630 C C . LYS A 1 199 ? 18.153 -0.769 -29.287 1.00 94.81 199 LYS A C 1
ATOM 1632 O O . LYS A 1 199 ? 16.951 -0.573 -29.119 1.00 94.81 199 LYS A O 1
ATOM 1637 N N . MET A 1 200 ? 18.834 -1.703 -28.620 1.00 94.88 200 MET A N 1
ATOM 1638 C CA . MET A 1 200 ? 18.235 -2.570 -27.600 1.00 94.88 200 MET A CA 1
ATOM 1639 C C . MET A 1 200 ? 17.770 -1.751 -26.395 1.00 94.88 200 MET A C 1
ATOM 1641 O O . MET A 1 200 ? 16.644 -1.914 -25.933 1.00 94.88 200 MET A O 1
ATOM 1645 N N . ARG A 1 201 ? 18.598 -0.804 -25.949 1.00 95.56 201 ARG A N 1
ATOM 1646 C CA . ARG A 1 201 ? 18.284 0.085 -24.832 1.00 95.56 201 ARG A CA 1
ATOM 1647 C C . ARG A 1 201 ? 17.081 0.972 -25.110 1.00 95.56 201 ARG A C 1
ATOM 1649 O O . ARG A 1 201 ? 16.196 1.063 -24.271 1.00 95.56 201 ARG A O 1
ATOM 1656 N N . THR A 1 202 ? 16.997 1.574 -26.299 1.00 95.69 202 THR A N 1
ATOM 1657 C CA . THR A 1 202 ? 15.812 2.346 -26.708 1.00 95.69 202 THR A CA 1
ATOM 1658 C C . THR A 1 202 ? 14.558 1.475 -26.719 1.00 95.69 202 THR A C 1
ATOM 1660 O O . THR A 1 202 ? 13.528 1.907 -26.215 1.00 95.69 202 THR A O 1
ATOM 1663 N N . LYS A 1 203 ? 14.638 0.231 -27.215 1.00 95.50 203 LYS A N 1
ATOM 1664 C CA . LYS A 1 203 ? 13.507 -0.709 -27.167 1.00 95.50 203 LYS A CA 1
ATOM 1665 C C . LYS A 1 203 ? 13.082 -1.013 -25.725 1.00 95.50 203 LYS A C 1
ATOM 1667 O O . LYS A 1 203 ? 11.889 -1.051 -25.446 1.00 95.50 203 LYS A O 1
ATOM 1672 N N . ARG A 1 204 ? 14.038 -1.205 -24.811 1.00 96.00 204 ARG A N 1
ATOM 1673 C CA . ARG A 1 204 ? 13.739 -1.459 -23.396 1.00 96.00 204 ARG A CA 1
ATOM 1674 C C . ARG A 1 204 ? 13.110 -0.241 -22.712 1.00 96.00 204 ARG A C 1
ATOM 1676 O O . ARG A 1 204 ? 12.137 -0.403 -21.990 1.00 96.00 204 ARG A O 1
ATOM 1683 N N . LEU A 1 205 ? 13.594 0.970 -22.993 1.00 96.88 205 LEU A N 1
ATOM 1684 C CA . LEU A 1 205 ? 12.970 2.206 -22.502 1.00 96.88 205 LEU A CA 1
ATOM 1685 C C . LEU A 1 205 ? 11.549 2.396 -23.050 1.00 96.88 205 LEU A C 1
ATOM 1687 O O . LEU A 1 205 ? 10.679 2.814 -22.298 1.00 96.88 205 LEU A O 1
ATOM 1691 N N . ALA A 1 206 ? 11.295 2.050 -24.316 1.00 96.25 206 ALA A N 1
ATOM 1692 C CA . ALA A 1 206 ? 9.948 2.087 -24.889 1.00 96.25 206 ALA A CA 1
ATOM 1693 C C . ALA A 1 206 ? 8.995 1.081 -24.218 1.00 96.25 206 ALA A C 1
ATOM 1695 O O . ALA A 1 206 ? 7.845 1.409 -23.943 1.00 96.25 206 ALA A O 1
ATOM 1696 N N . SER A 1 207 ? 9.488 -0.118 -23.895 1.00 96.44 207 SER A N 1
ATOM 1697 C CA . SER A 1 207 ? 8.752 -1.109 -23.098 1.00 96.44 207 SER A CA 1
ATOM 1698 C C . SER A 1 207 ? 8.428 -0.565 -21.697 1.00 96.44 207 SER A C 1
ATOM 1700 O O . SER A 1 207 ? 7.274 -0.578 -21.278 1.00 96.44 207 SER A O 1
ATOM 1702 N N . PHE A 1 208 ? 9.394 0.042 -20.997 1.00 97.50 208 PHE A N 1
ATOM 1703 C CA . PHE A 1 208 ? 9.119 0.674 -19.700 1.00 97.50 208 PHE A CA 1
ATOM 1704 C C . PHE A 1 208 ? 8.173 1.873 -19.786 1.00 97.50 208 PHE A C 1
ATOM 1706 O O . PHE A 1 208 ? 7.390 2.084 -18.867 1.00 97.50 208 PHE A O 1
ATOM 1713 N N . ALA A 1 209 ? 8.204 2.637 -20.875 1.00 96.50 209 ALA A N 1
ATOM 1714 C CA . ALA A 1 209 ? 7.271 3.734 -21.094 1.00 96.50 209 ALA A CA 1
ATOM 1715 C C . ALA A 1 209 ? 5.821 3.234 -21.210 1.00 96.50 209 ALA A C 1
ATOM 1717 O O . ALA A 1 209 ? 4.934 3.776 -20.553 1.00 96.50 209 ALA A O 1
ATOM 1718 N N . LEU A 1 210 ? 5.594 2.151 -21.964 1.00 96.38 210 LEU A N 1
ATOM 1719 C CA . LEU A 1 210 ? 4.282 1.504 -22.047 1.00 96.38 210 LEU A CA 1
ATOM 1720 C C . LEU A 1 210 ? 3.852 0.914 -20.695 1.00 96.38 210 LEU A C 1
ATOM 1722 O O . LEU A 1 210 ? 2.705 1.070 -20.287 1.00 96.38 210 LEU A O 1
ATOM 1726 N N . LEU A 1 211 ? 4.776 0.285 -19.961 1.00 97.38 211 LEU A N 1
ATOM 1727 C CA . LEU A 1 211 ? 4.507 -0.194 -18.603 1.00 97.38 211 LEU A CA 1
ATOM 1728 C C . LEU A 1 211 ? 4.053 0.951 -17.683 1.00 97.38 211 LEU A C 1
ATOM 1730 O O . LEU A 1 211 ? 3.078 0.803 -16.947 1.00 97.38 211 LEU A O 1
ATOM 1734 N N . CYS A 1 212 ? 4.740 2.093 -17.732 1.00 95.75 212 CYS A N 1
ATOM 1735 C CA . CYS A 1 212 ? 4.405 3.275 -16.949 1.00 95.75 212 CYS A CA 1
ATOM 1736 C C . CYS A 1 212 ? 3.034 3.861 -17.301 1.00 95.75 212 CYS A C 1
ATOM 1738 O O . CYS A 1 212 ? 2.297 4.230 -16.387 1.00 95.75 212 CYS A O 1
ATOM 1740 N N . GLU A 1 213 ? 2.674 3.908 -18.587 1.00 94.00 213 GLU A N 1
ATOM 1741 C CA . GLU A 1 213 ? 1.339 4.327 -19.024 1.00 94.00 213 GLU A CA 1
ATOM 1742 C C . GLU A 1 213 ? 0.256 3.444 -18.393 1.00 94.00 213 GLU A C 1
ATOM 1744 O O . GLU A 1 213 ? -0.660 3.956 -17.749 1.00 94.00 213 GLU A O 1
ATOM 1749 N N . VAL A 1 214 ? 0.395 2.118 -18.482 1.00 96.31 214 VAL A N 1
ATOM 1750 C CA . VAL A 1 214 ? -0.604 1.191 -17.928 1.00 96.31 214 VAL A CA 1
ATOM 1751 C C . VAL A 1 214 ? -0.654 1.268 -16.397 1.00 96.31 214 VAL A C 1
ATOM 1753 O O . VAL A 1 214 ? -1.734 1.240 -15.809 1.00 96.31 214 VAL A O 1
ATOM 1756 N N . LEU A 1 215 ? 0.491 1.400 -15.718 1.00 96.12 215 LEU A N 1
ATOM 1757 C CA . LEU A 1 215 ? 0.527 1.600 -14.264 1.00 96.12 215 LEU A CA 1
ATOM 1758 C C . LEU A 1 215 ? -0.175 2.901 -13.849 1.00 96.12 215 LEU A C 1
ATOM 1760 O O . LEU A 1 215 ? -0.860 2.924 -12.824 1.00 96.12 215 LEU A O 1
ATOM 1764 N N . PHE A 1 216 ? -0.040 3.965 -14.646 1.00 92.88 216 PHE A N 1
ATOM 1765 C CA . PHE A 1 216 ? -0.748 5.222 -14.427 1.00 92.88 216 PHE A CA 1
ATOM 1766 C C . PHE A 1 216 ? -2.264 5.045 -14.592 1.00 92.88 216 PHE A C 1
ATOM 1768 O O . PHE A 1 216 ? -3.019 5.486 -13.726 1.00 92.88 216 PHE A O 1
ATOM 1775 N N . GLU A 1 217 ? -2.715 4.359 -15.649 1.00 92.62 217 GLU A N 1
ATOM 1776 C CA . GLU A 1 217 ? -4.136 4.055 -15.891 1.00 92.62 217 GLU A CA 1
ATOM 1777 C C . GLU A 1 217 ? -4.755 3.193 -14.782 1.00 92.62 217 GLU A C 1
ATOM 1779 O O . GLU A 1 217 ? -5.900 3.409 -14.376 1.00 92.62 217 GLU A O 1
ATOM 1784 N N . LEU A 1 218 ? -3.981 2.248 -14.243 1.00 94.06 218 LEU A N 1
ATOM 1785 C CA . LEU A 1 218 ? -4.375 1.429 -13.099 1.00 94.06 218 LEU A CA 1
ATOM 1786 C C . LEU A 1 218 ? -4.333 2.197 -11.767 1.00 94.06 218 LEU A C 1
ATOM 1788 O O . LEU A 1 218 ? -4.700 1.631 -10.747 1.00 94.06 218 LEU A O 1
ATOM 1792 N N . ASN A 1 219 ? -3.909 3.465 -11.733 1.00 93.50 219 ASN A N 1
ATOM 1793 C CA . ASN A 1 219 ? -3.656 4.222 -10.500 1.00 93.50 219 ASN A CA 1
ATOM 1794 C C . ASN A 1 219 ? -2.674 3.502 -9.549 1.00 93.50 219 ASN A C 1
ATOM 1796 O O . ASN A 1 219 ? -2.775 3.619 -8.323 1.00 93.50 219 ASN A O 1
ATOM 1800 N N . ASN A 1 220 ? -1.719 2.746 -10.098 1.00 95.44 220 ASN A N 1
ATOM 1801 C CA . ASN A 1 220 ? -0.632 2.137 -9.341 1.00 95.44 220 ASN A CA 1
ATOM 1802 C C . ASN A 1 220 ? 0.595 3.050 -9.337 1.00 95.44 220 ASN A C 1
ATOM 1804 O O . ASN A 1 220 ? 1.600 2.827 -10.019 1.00 95.44 220 ASN A O 1
ATOM 1808 N N . TYR A 1 221 ? 0.506 4.096 -8.524 1.00 93.19 221 TYR A N 1
ATOM 1809 C CA . TYR A 1 221 ? 1.563 5.088 -8.388 1.00 93.19 221 TYR A CA 1
ATOM 1810 C C . TYR A 1 221 ? 2.795 4.527 -7.671 1.00 93.19 221 TYR A C 1
ATOM 1812 O O . TYR A 1 221 ? 3.906 4.978 -7.927 1.00 93.19 221 TYR A O 1
ATOM 1820 N N . HIS A 1 222 ? 2.636 3.517 -6.812 1.00 94.19 222 HIS A N 1
ATOM 1821 C CA . HIS A 1 222 ? 3.771 2.910 -6.120 1.00 94.19 222 HIS A CA 1
ATOM 1822 C C . HIS A 1 222 ? 4.717 2.178 -7.078 1.00 94.19 222 HIS A C 1
ATOM 1824 O O . HIS A 1 222 ? 5.903 2.492 -7.126 1.00 94.19 222 HIS A O 1
ATOM 1830 N N . SER A 1 223 ? 4.213 1.254 -7.900 1.00 96.38 223 SER A N 1
ATOM 1831 C CA . SER A 1 223 ? 5.064 0.563 -8.878 1.00 96.38 223 SER A CA 1
ATOM 1832 C C . SER A 1 223 ? 5.561 1.512 -9.967 1.00 96.38 223 SER A C 1
ATOM 1834 O O . SER A 1 223 ? 6.705 1.384 -10.400 1.00 96.38 223 SER A O 1
ATOM 1836 N N . LEU A 1 224 ? 4.749 2.504 -10.360 1.00 95.25 224 LEU A N 1
ATOM 1837 C CA . LEU A 1 224 ? 5.178 3.545 -11.292 1.00 95.25 224 LEU A CA 1
ATOM 1838 C C . LEU A 1 224 ? 6.401 4.314 -10.757 1.00 95.25 224 LEU A C 1
ATOM 1840 O O . LEU A 1 224 ? 7.346 4.565 -11.508 1.00 95.25 224 LEU A O 1
ATOM 1844 N N . ALA A 1 225 ? 6.427 4.618 -9.453 1.00 93.19 225 ALA A N 1
ATOM 1845 C CA . ALA A 1 225 ? 7.603 5.192 -8.803 1.00 93.19 225 ALA A CA 1
ATOM 1846 C C . ALA A 1 225 ? 8.835 4.308 -8.928 1.00 93.19 225 ALA A C 1
ATOM 1848 O O . ALA A 1 225 ? 9.902 4.822 -9.250 1.00 93.19 225 ALA A O 1
ATOM 1849 N N . GLY A 1 226 ? 8.689 3.001 -8.710 1.00 95.38 226 GLY A N 1
ATOM 1850 C CA . GLY A 1 226 ? 9.801 2.061 -8.819 1.00 95.38 226 GLY A CA 1
ATOM 1851 C C . GLY A 1 226 ? 10.425 2.071 -10.214 1.00 95.38 226 GLY A C 1
ATOM 1852 O O . GLY A 1 226 ? 11.643 2.172 -10.348 1.00 95.38 226 GLY A O 1
ATOM 1853 N N . VAL A 1 227 ? 9.598 2.059 -11.266 1.00 97.12 227 VAL A N 1
ATOM 1854 C CA . VAL A 1 227 ? 10.091 2.095 -12.653 1.00 97.12 227 VAL A CA 1
ATOM 1855 C C . VAL A 1 227 ? 10.843 3.395 -12.944 1.00 97.12 227 VAL A C 1
ATOM 1857 O O . VAL A 1 227 ? 11.976 3.369 -13.429 1.00 97.12 227 VAL A O 1
ATOM 1860 N N . LEU A 1 228 ? 10.252 4.535 -12.582 1.00 94.31 228 LEU A N 1
ATOM 1861 C CA . LEU A 1 228 ? 10.866 5.852 -12.759 1.00 94.31 228 LEU A CA 1
ATOM 1862 C C . LEU A 1 228 ? 12.195 5.980 -12.003 1.00 94.31 228 LEU A C 1
ATOM 1864 O O . LEU A 1 228 ? 13.194 6.443 -12.559 1.00 94.31 228 LEU A O 1
ATOM 1868 N N . GLN A 1 229 ? 12.235 5.518 -10.753 1.00 94.38 229 GLN A N 1
ATOM 1869 C CA . GLN A 1 229 ? 13.447 5.518 -9.939 1.00 94.38 229 GLN A CA 1
ATOM 1870 C C . GLN A 1 229 ? 14.532 4.617 -10.532 1.00 94.38 229 GLN A C 1
ATOM 1872 O O . GLN A 1 229 ? 15.694 5.019 -10.539 1.00 94.38 229 GLN A O 1
ATOM 1877 N N . GLY A 1 230 ? 14.181 3.451 -11.082 1.00 96.06 230 GLY A N 1
ATOM 1878 C CA . GLY A 1 230 ? 15.139 2.542 -11.715 1.00 96.06 230 GLY A CA 1
ATOM 1879 C C . GLY A 1 230 ? 15.830 3.170 -12.927 1.00 96.06 230 GLY A C 1
ATOM 1880 O O . GLY A 1 230 ? 17.057 3.117 -13.045 1.00 96.06 230 GLY A O 1
ATOM 1881 N N . ILE A 1 231 ? 15.062 3.860 -13.778 1.00 95.62 231 ILE A N 1
ATOM 1882 C CA . ILE A 1 231 ? 15.591 4.605 -14.933 1.00 95.62 231 ILE A CA 1
ATOM 1883 C C . ILE A 1 231 ? 16.550 5.708 -14.475 1.00 95.62 231 ILE A C 1
ATOM 1885 O O . ILE A 1 231 ? 17.658 5.830 -15.003 1.00 95.62 231 ILE A O 1
ATOM 1889 N N . LEU A 1 232 ? 16.150 6.504 -13.479 1.00 93.75 232 LEU A N 1
ATOM 1890 C CA . LEU A 1 232 ? 16.986 7.577 -12.933 1.00 93.75 232 LEU A CA 1
ATOM 1891 C C . LEU A 1 232 ? 18.251 7.034 -12.258 1.00 93.75 232 LEU A C 1
ATOM 1893 O O . LEU A 1 232 ? 19.326 7.628 -12.380 1.00 93.75 232 LEU A O 1
ATOM 1897 N N . MET A 1 233 ? 18.140 5.902 -11.564 1.00 94.38 233 MET A N 1
ATOM 1898 C CA . MET A 1 233 ? 19.261 5.242 -10.906 1.00 94.38 233 MET A CA 1
ATOM 1899 C C . MET A 1 233 ? 20.292 4.765 -11.930 1.00 94.38 233 MET A C 1
ATOM 1901 O O . MET A 1 233 ? 21.485 4.993 -11.728 1.00 94.38 233 MET A O 1
ATOM 1905 N N . GLU A 1 234 ? 19.854 4.176 -13.046 1.00 95.94 234 GLU A N 1
ATOM 1906 C CA . GLU A 1 234 ? 20.760 3.772 -14.126 1.00 95.94 234 GLU A CA 1
ATOM 1907 C C . GLU A 1 234 ? 21.348 4.973 -14.876 1.00 95.94 234 GLU A C 1
ATOM 1909 O O . GLU A 1 234 ? 22.545 4.999 -15.164 1.00 95.94 234 GLU A O 1
ATOM 1914 N N . ALA A 1 235 ? 20.557 6.017 -15.136 1.00 94.12 235 ALA A N 1
ATOM 1915 C CA . ALA A 1 235 ? 21.050 7.269 -15.715 1.00 94.12 235 ALA A CA 1
ATOM 1916 C C . ALA A 1 235 ? 22.177 7.879 -14.870 1.00 94.12 235 ALA A C 1
ATOM 1918 O O . ALA A 1 235 ? 23.211 8.293 -15.400 1.00 94.12 235 ALA A O 1
ATOM 1919 N N . LYS A 1 236 ? 22.015 7.874 -13.542 1.00 94.00 236 LYS A N 1
ATOM 1920 C CA . LYS A 1 236 ? 23.041 8.334 -12.603 1.00 94.00 236 LYS A CA 1
ATOM 1921 C C . LYS A 1 236 ? 24.258 7.406 -12.577 1.00 94.00 236 LYS A C 1
ATOM 1923 O O . LYS A 1 236 ? 25.378 7.907 -12.594 1.00 94.00 236 LYS A O 1
ATOM 1928 N N . ALA A 1 237 ? 24.056 6.088 -12.537 1.00 95.38 237 ALA A N 1
ATOM 1929 C CA . ALA A 1 237 ? 25.138 5.104 -12.457 1.00 95.38 237 ALA A CA 1
ATOM 1930 C C . ALA A 1 237 ? 26.013 5.075 -13.722 1.00 95.38 237 ALA A C 1
ATOM 1932 O O . ALA A 1 237 ? 27.236 5.032 -13.622 1.00 95.38 237 ALA A O 1
ATOM 1933 N N . SER A 1 238 ? 25.396 5.157 -14.903 1.00 94.12 238 SER A N 1
ATOM 1934 C CA . SER A 1 238 ? 26.087 5.198 -16.200 1.00 94.12 238 SER A CA 1
ATOM 1935 C C . SER A 1 238 ? 26.593 6.591 -16.594 1.00 94.12 238 SER A C 1
ATOM 1937 O O . SER A 1 238 ? 27.305 6.729 -17.588 1.00 94.12 238 SER A O 1
ATOM 1939 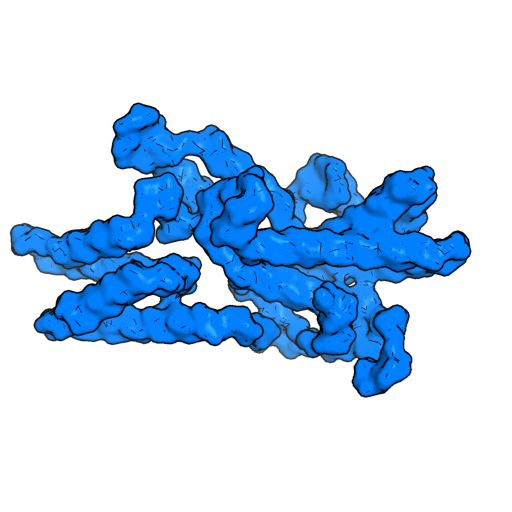N N . GLY A 1 239 ? 26.199 7.643 -15.866 1.00 93.12 239 GLY A N 1
ATOM 1940 C CA . GLY A 1 239 ? 26.456 9.037 -16.241 1.00 93.12 239 GLY A CA 1
ATOM 1941 C C . GLY A 1 239 ? 25.693 9.495 -17.494 1.00 93.12 239 GLY A C 1
ATOM 1942 O O . GLY A 1 239 ? 26.004 10.546 -18.062 1.00 93.12 239 GLY A O 1
ATOM 1943 N N . SER A 1 240 ? 24.703 8.723 -17.949 1.00 90.81 240 SER A N 1
ATOM 1944 C CA . SER A 1 240 ? 23.954 9.006 -19.169 1.00 90.81 240 SER A CA 1
ATOM 1945 C C . SER A 1 240 ? 22.851 10.034 -18.938 1.00 90.81 240 SER A C 1
ATOM 1947 O O . SER A 1 240 ? 21.827 9.757 -18.318 1.00 90.81 240 SER A O 1
ATOM 1949 N N . LYS A 1 241 ? 23.014 11.217 -19.536 1.00 89.00 241 LYS A N 1
ATOM 1950 C CA . LYS A 1 241 ? 21.950 12.233 -19.612 1.00 89.00 241 LYS A CA 1
ATOM 1951 C C . LYS A 1 241 ? 20.889 11.908 -20.671 1.00 89.00 241 LYS A C 1
ATOM 1953 O O . LYS A 1 241 ? 19.823 12.514 -20.662 1.00 89.00 241 LYS A O 1
ATOM 1958 N N . GLU A 1 242 ? 21.170 10.968 -21.579 1.00 91.88 242 GLU A N 1
ATOM 1959 C CA . GLU A 1 242 ? 20.254 10.600 -22.666 1.00 91.88 242 GLU A CA 1
ATOM 1960 C C . GLU A 1 242 ? 19.096 9.724 -22.169 1.00 91.88 242 GLU A C 1
ATOM 1962 O O . GLU A 1 242 ? 17.990 9.875 -22.681 1.00 91.88 242 GLU A O 1
ATOM 1967 N N . LEU A 1 243 ? 19.307 8.847 -21.173 1.00 93.06 243 LEU A N 1
ATOM 1968 C CA . LEU A 1 243 ? 18.292 7.859 -20.764 1.00 93.06 243 LEU A CA 1
ATOM 1969 C C . LEU A 1 243 ? 16.952 8.485 -20.354 1.00 93.06 243 LEU A C 1
ATOM 1971 O O . LEU A 1 243 ? 15.951 8.090 -20.953 1.00 93.06 243 LEU A O 1
ATOM 1975 N N . PRO A 1 244 ? 16.898 9.478 -19.440 1.00 92.06 244 PRO A N 1
ATOM 1976 C CA . PRO A 1 244 ? 15.625 10.090 -19.065 1.00 92.06 244 PRO A CA 1
ATOM 1977 C C . PRO A 1 244 ? 14.956 10.767 -20.266 1.00 92.06 244 PRO A C 1
ATOM 1979 O O . PRO A 1 244 ? 13.781 10.557 -20.525 1.00 92.06 244 PRO A O 1
ATOM 1982 N N . SER A 1 245 ? 15.734 11.480 -21.089 1.00 92.19 245 SER A N 1
ATOM 1983 C CA . SER A 1 245 ? 15.195 12.177 -22.263 1.00 92.19 245 SER A CA 1
ATOM 1984 C C . SER A 1 245 ? 14.654 11.241 -23.349 1.00 92.19 245 SER A C 1
ATOM 1986 O O . SER A 1 245 ? 13.728 11.604 -24.070 1.00 92.19 245 SER A O 1
ATOM 1988 N N . VAL A 1 246 ? 15.248 10.054 -23.514 1.00 94.94 246 VAL A N 1
ATOM 1989 C CA . VAL A 1 246 ? 14.755 9.038 -24.451 1.00 94.94 246 VAL A CA 1
ATOM 1990 C C . VAL A 1 246 ? 13.491 8.411 -23.888 1.00 94.94 246 VAL A C 1
ATOM 1992 O O . VAL A 1 246 ? 12.520 8.281 -24.620 1.00 94.94 246 VAL A O 1
ATOM 1995 N N . PHE A 1 247 ? 13.485 8.075 -22.599 1.00 95.38 247 PHE A N 1
ATOM 1996 C CA . PHE A 1 247 ? 12.310 7.541 -21.926 1.00 95.38 247 PHE A CA 1
ATOM 1997 C C . PHE A 1 247 ? 11.106 8.487 -22.021 1.00 95.38 247 PHE A C 1
ATOM 1999 O O . PHE A 1 247 ? 10.057 8.061 -22.494 1.00 95.38 247 PHE A O 1
ATOM 2006 N N . ASP A 1 248 ? 11.275 9.772 -21.697 1.00 92.94 248 ASP A N 1
ATOM 2007 C CA . ASP A 1 248 ? 10.203 10.772 -21.793 1.00 92.94 248 ASP A CA 1
ATOM 2008 C C . ASP A 1 248 ? 9.656 10.877 -23.223 1.00 92.94 248 ASP A C 1
ATOM 2010 O O . ASP A 1 248 ? 8.449 10.977 -23.430 1.00 92.94 248 ASP A O 1
ATOM 2014 N N . LYS A 1 249 ? 10.530 10.802 -24.238 1.00 94.88 249 LYS A N 1
ATOM 2015 C CA . LYS A 1 249 ? 10.113 10.789 -25.649 1.00 94.88 249 LYS A CA 1
ATOM 2016 C C . LYS A 1 249 ? 9.345 9.532 -26.027 1.00 94.88 249 LYS A C 1
ATOM 2018 O O . LYS A 1 249 ? 8.456 9.621 -26.865 1.00 94.88 249 LYS A O 1
ATOM 2023 N N . GLU A 1 250 ? 9.717 8.368 -25.501 1.00 95.25 250 GLU A N 1
ATOM 2024 C CA . GLU A 1 250 ? 8.979 7.133 -25.767 1.00 95.25 250 GLU A CA 1
ATOM 2025 C C . GLU A 1 250 ? 7.629 7.132 -25.045 1.00 95.25 250 GLU A C 1
ATOM 2027 O O . GLU A 1 250 ? 6.632 6.758 -25.655 1.00 95.25 250 GLU A O 1
ATOM 2032 N N . TRP A 1 251 ? 7.560 7.631 -23.808 1.00 94.81 251 TRP A N 1
ATOM 2033 C CA . TRP A 1 251 ? 6.293 7.763 -23.088 1.00 94.81 251 TRP A CA 1
ATOM 2034 C C . TRP A 1 251 ? 5.380 8.785 -23.758 1.00 94.81 251 TRP A C 1
ATOM 2036 O O . TRP A 1 251 ? 4.222 8.482 -23.996 1.00 94.81 251 TRP A O 1
ATOM 2046 N N . ALA A 1 252 ? 5.885 9.932 -24.210 1.00 94.31 252 ALA A N 1
ATOM 2047 C CA . ALA A 1 252 ? 5.072 10.910 -24.938 1.00 94.31 252 ALA A CA 1
ATOM 2048 C C . ALA A 1 252 ? 4.384 10.353 -26.207 1.00 94.31 252 ALA A C 1
ATOM 2050 O O . ALA A 1 252 ? 3.377 10.901 -26.639 1.00 94.31 252 ALA A O 1
ATOM 2051 N N . LYS A 1 253 ? 4.887 9.262 -26.808 1.00 93.75 253 LYS A N 1
ATOM 2052 C CA . LYS A 1 253 ? 4.242 8.610 -27.968 1.00 93.75 253 LYS A CA 1
ATOM 2053 C C . LYS A 1 253 ? 3.029 7.759 -27.594 1.00 93.75 253 LYS A C 1
ATOM 2055 O O . LYS A 1 253 ? 2.295 7.332 -28.485 1.00 93.75 253 LYS A O 1
ATOM 2060 N N . ALA A 1 254 ? 2.871 7.447 -26.316 1.00 88.50 254 ALA A N 1
ATOM 2061 C CA . ALA A 1 254 ? 1.784 6.639 -25.808 1.00 88.50 254 ALA A CA 1
ATOM 2062 C C . ALA A 1 254 ? 0.458 7.434 -25.854 1.00 88.50 254 ALA A C 1
ATOM 2064 O O . ALA A 1 254 ? 0.503 8.662 -25.721 1.00 88.50 254 ALA A O 1
ATOM 2065 N N . PRO A 1 255 ? -0.710 6.791 -26.062 1.00 85.94 255 PRO A N 1
ATOM 2066 C CA . PRO A 1 255 ? -2.001 7.467 -26.227 1.00 85.94 255 PRO A CA 1
ATOM 2067 C C . PRO A 1 255 ? -2.307 8.591 -25.228 1.00 85.94 255 PRO A C 1
ATOM 2069 O O . PRO A 1 255 ? -2.898 9.595 -25.624 1.00 85.94 255 PRO A O 1
ATOM 2072 N N . GLN A 1 256 ? -1.909 8.445 -23.959 1.00 88.00 256 GLN A N 1
ATOM 2073 C CA . GLN A 1 256 ? -2.102 9.469 -22.917 1.00 88.00 256 GLN A CA 1
ATOM 2074 C C . GLN A 1 256 ? -0.785 10.033 -22.362 1.00 88.00 256 GLN A C 1
ATOM 2076 O O . GLN A 1 256 ? -0.785 10.792 -21.390 1.00 88.00 256 GLN A O 1
ATOM 2081 N N . GLY A 1 257 ? 0.351 9.689 -22.967 1.00 87.94 257 GLY A N 1
ATOM 2082 C CA . GLY A 1 257 ? 1.672 9.935 -22.397 1.00 87.94 257 GLY A CA 1
ATOM 2083 C C . GLY A 1 257 ? 2.018 11.407 -22.182 1.00 87.94 257 GLY A C 1
ATOM 2084 O O . GLY A 1 257 ? 2.545 11.761 -21.130 1.00 87.94 257 GLY A O 1
ATOM 2085 N N . GLU A 1 258 ? 1.689 12.293 -23.128 1.00 88.81 258 GLU A N 1
ATOM 2086 C CA . GLU A 1 258 ? 1.955 13.734 -22.975 1.00 88.81 258 GLU A CA 1
ATOM 2087 C C . GLU A 1 258 ? 1.182 14.350 -21.798 1.00 88.81 258 GLU A C 1
ATOM 2089 O O . GLU A 1 258 ? 1.748 15.118 -21.016 1.00 88.81 258 GLU A O 1
ATOM 2094 N N . GLU A 1 259 ? -0.098 13.995 -21.639 1.00 87.25 259 GLU A N 1
ATOM 2095 C CA . GLU A 1 259 ? -0.928 14.469 -20.525 1.00 87.25 259 GLU A CA 1
ATOM 2096 C C . GLU A 1 259 ? -0.408 13.927 -19.188 1.00 87.25 259 GLU A C 1
ATOM 2098 O O . GLU A 1 259 ? -0.295 14.675 -18.215 1.00 87.25 259 GLU A O 1
ATOM 2103 N N . GLN A 1 260 ? -0.033 12.646 -19.152 1.00 87.38 260 GLN A N 1
ATOM 2104 C CA . GLN A 1 260 ? 0.529 12.002 -17.967 1.00 87.38 260 GLN A CA 1
ATOM 2105 C C . GLN A 1 260 ? 1.857 12.645 -17.552 1.00 87.38 260 GLN A C 1
ATOM 2107 O O . GLN A 1 260 ? 2.016 13.029 -16.395 1.00 87.38 260 GLN A O 1
ATOM 2112 N N . LEU A 1 261 ? 2.791 12.841 -18.486 1.00 83.94 261 LEU A N 1
ATOM 2113 C CA . LEU A 1 261 ? 4.068 13.509 -18.217 1.00 83.94 261 LEU A CA 1
ATOM 2114 C C . LEU A 1 261 ? 3.865 14.951 -17.752 1.00 83.94 261 LEU A C 1
ATOM 2116 O O . LEU A 1 261 ? 4.536 15.406 -16.824 1.00 83.94 261 LEU A O 1
ATOM 2120 N N . LYS A 1 262 ? 2.926 15.680 -18.361 1.00 82.88 262 LYS A N 1
ATOM 2121 C CA . LYS A 1 262 ? 2.566 17.030 -17.921 1.00 82.88 262 LYS A CA 1
ATOM 2122 C C . LYS A 1 262 ? 2.049 17.018 -16.481 1.00 82.88 262 LYS A C 1
ATOM 2124 O O . LYS A 1 262 ? 2.545 17.789 -15.665 1.00 82.88 262 LYS A O 1
ATOM 2129 N N . PHE A 1 263 ? 1.141 16.102 -16.147 1.00 78.69 263 PHE A N 1
ATOM 2130 C CA . PHE A 1 263 ? 0.640 15.920 -14.784 1.00 78.69 263 PHE A CA 1
ATOM 2131 C C . PHE A 1 263 ? 1.771 15.604 -13.788 1.00 78.69 263 PHE A C 1
ATOM 2133 O O . PHE A 1 263 ? 1.839 16.194 -12.711 1.00 78.69 263 PHE A O 1
ATOM 2140 N N . LEU A 1 264 ? 2.706 14.722 -14.143 1.00 75.31 264 LEU A N 1
ATOM 2141 C CA . LEU A 1 264 ? 3.852 14.392 -13.286 1.00 75.31 264 LEU A CA 1
ATOM 2142 C C . LEU A 1 264 ? 4.792 15.592 -13.070 1.00 75.31 264 LEU A C 1
ATOM 2144 O O . LEU A 1 264 ? 5.310 15.778 -11.971 1.00 75.31 264 LEU A O 1
ATOM 2148 N N . ASN A 1 265 ? 4.977 16.438 -14.087 1.00 70.44 265 ASN A N 1
ATOM 2149 C CA . ASN A 1 265 ? 5.871 17.598 -14.028 1.00 70.44 265 ASN A CA 1
ATOM 2150 C C . ASN A 1 265 ? 5.256 18.816 -13.316 1.00 70.44 265 ASN A C 1
ATOM 2152 O O . ASN A 1 265 ? 5.916 19.446 -12.488 1.00 70.44 265 ASN A O 1
ATOM 2156 N N . GLU A 1 266 ? 3.995 19.154 -13.607 1.00 65.06 266 GLU A N 1
ATOM 2157 C CA . GLU A 1 266 ? 3.290 20.318 -13.034 1.00 65.06 266 GLU A CA 1
ATOM 2158 C C . GLU A 1 266 ? 3.052 20.194 -11.530 1.00 65.06 266 GLU A C 1
ATOM 2160 O O . GLU A 1 266 ? 2.795 21.178 -10.834 1.00 65.06 266 GLU A O 1
ATOM 2165 N N . THR A 1 267 ? 3.169 18.980 -11.011 1.00 57.09 267 THR A N 1
ATOM 2166 C CA . THR A 1 267 ?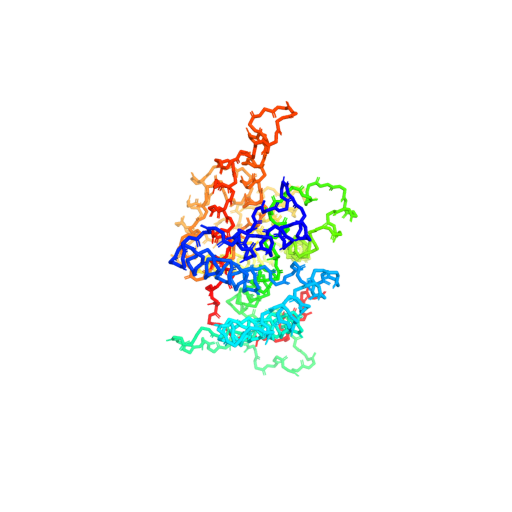 2.976 18.719 -9.601 1.00 57.09 267 THR A CA 1
ATOM 2167 C C . THR A 1 267 ? 4.225 19.026 -8.752 1.00 57.09 267 THR A C 1
ATOM 2169 O O . THR A 1 267 ? 4.101 19.146 -7.550 1.00 57.09 267 THR A O 1
ATOM 2172 N N . ALA A 1 268 ? 5.399 19.316 -9.327 1.00 44.53 268 ALA A N 1
ATOM 2173 C CA . ALA A 1 268 ? 6.540 19.981 -8.663 1.00 44.53 268 ALA A CA 1
ATOM 2174 C C . ALA A 1 268 ? 6.963 19.471 -7.253 1.00 44.53 268 ALA A C 1
ATOM 2176 O O . ALA A 1 268 ? 6.614 20.076 -6.245 1.00 44.53 268 ALA A O 1
ATOM 2177 N N . ILE A 1 269 ? 7.797 18.414 -7.197 1.00 51.47 269 ILE A N 1
ATOM 2178 C CA . ILE A 1 269 ? 8.979 18.223 -6.306 1.00 51.47 269 ILE A CA 1
ATOM 2179 C C . ILE A 1 269 ? 9.718 16.935 -6.755 1.00 51.47 269 ILE A C 1
ATOM 2181 O O . ILE A 1 269 ? 9.077 15.955 -7.144 1.00 51.47 269 ILE A O 1
ATOM 2185 N N . PRO A 1 270 ? 11.067 16.916 -6.766 1.00 45.69 270 PRO A N 1
ATOM 2186 C CA . PRO A 1 270 ? 11.851 16.011 -7.594 1.00 45.69 270 PRO A CA 1
ATOM 2187 C C . PRO A 1 270 ? 11.929 14.617 -6.975 1.00 45.69 270 PRO A C 1
ATOM 2189 O O . PRO A 1 270 ? 12.723 14.362 -6.075 1.00 45.69 270 PRO A O 1
ATOM 2192 N N . THR A 1 271 ? 11.095 13.706 -7.467 1.00 50.72 271 THR A N 1
ATOM 2193 C CA . THR A 1 271 ? 11.569 12.553 -8.260 1.00 50.72 271 THR A CA 1
ATOM 2194 C C . THR A 1 271 ? 10.439 11.645 -8.726 1.00 50.72 271 THR A C 1
ATOM 2196 O O . THR A 1 271 ? 10.703 10.872 -9.636 1.00 50.72 271 THR A O 1
ATOM 2199 N N . VAL A 1 272 ? 9.197 11.750 -8.217 1.00 53.53 272 VAL A N 1
ATOM 2200 C CA . VAL A 1 272 ? 8.091 10.967 -8.813 1.00 53.53 272 VAL A CA 1
ATOM 2201 C C . VAL A 1 272 ? 6.673 11.589 -8.753 1.00 53.53 272 VAL A C 1
ATOM 2203 O O . VAL A 1 272 ? 5.981 11.506 -9.757 1.00 53.53 272 VAL A O 1
ATOM 2206 N N . PHE A 1 273 ? 6.196 12.240 -7.675 1.00 52.91 273 PHE A N 1
ATOM 2207 C CA . PHE A 1 273 ? 4.786 12.721 -7.613 1.00 52.91 273 PHE A CA 1
ATOM 2208 C C . PHE A 1 273 ? 4.578 13.983 -6.755 1.00 52.91 273 PHE A C 1
ATOM 2210 O O . PHE A 1 273 ? 4.054 13.917 -5.648 1.00 52.91 273 PHE A O 1
ATOM 2217 N N . GLY A 1 274 ? 4.984 15.155 -7.242 1.00 44.84 274 GLY A N 1
ATOM 2218 C CA . GLY A 1 274 ? 5.063 16.391 -6.441 1.00 44.84 274 GLY A CA 1
ATOM 2219 C C . GLY A 1 274 ? 3.751 16.969 -5.862 1.00 44.84 274 GLY A C 1
ATOM 2220 O O . GLY A 1 274 ? 3.793 17.875 -5.034 1.00 44.84 274 GLY A O 1
ATOM 2221 N N . GLN A 1 275 ? 2.581 16.455 -6.235 1.00 47.16 275 GLN A N 1
ATOM 2222 C CA . GLN A 1 275 ? 1.272 16.753 -5.643 1.00 47.16 275 GLN A CA 1
ATOM 2223 C C . GLN A 1 275 ? 0.519 15.444 -5.553 1.00 47.16 275 GLN A C 1
ATOM 2225 O O . GLN A 1 275 ? 0.748 14.538 -6.356 1.00 47.16 275 GLN A O 1
ATOM 2230 N N . ARG A 1 276 ? -0.413 15.391 -4.591 1.00 52.03 276 ARG A N 1
ATOM 2231 C CA . ARG A 1 276 ? -1.252 14.222 -4.339 1.00 52.03 276 ARG A CA 1
ATOM 2232 C C . ARG A 1 276 ? -1.764 13.700 -5.683 1.00 52.03 276 ARG A C 1
ATOM 2234 O O . ARG A 1 276 ? -2.524 14.420 -6.338 1.00 52.03 276 ARG A O 1
ATOM 2241 N N . PRO A 1 277 ? -1.375 12.477 -6.081 1.00 54.78 277 PRO A N 1
ATOM 2242 C CA . PRO A 1 277 ? -1.988 11.787 -7.197 1.00 54.78 277 PRO A CA 1
ATOM 2243 C C . PRO A 1 277 ? -3.506 11.809 -7.054 1.00 54.78 277 PRO A C 1
ATOM 2245 O O . PRO A 1 277 ? -4.059 12.190 -6.010 1.00 54.78 277 PRO A O 1
ATOM 2248 N N . LYS A 1 278 ? -4.219 11.338 -8.073 1.00 60.84 278 LYS A N 1
ATOM 2249 C CA . LYS A 1 278 ? -5.659 11.121 -7.963 1.00 60.84 278 LYS A CA 1
ATOM 2250 C C . LYS A 1 278 ? -5.972 9.962 -6.995 1.00 60.84 278 LYS A C 1
ATOM 2252 O O . LYS A 1 278 ? -6.735 9.077 -7.329 1.00 60.84 278 LYS A O 1
ATOM 2257 N N . TYR A 1 279 ? -5.479 9.996 -5.755 1.00 70.62 279 TYR A N 1
ATOM 2258 C CA . TYR A 1 279 ? -5.841 9.134 -4.629 1.00 70.62 279 TYR A CA 1
ATOM 2259 C C . TYR A 1 279 ? -7.350 9.163 -4.320 1.00 70.62 279 TYR A C 1
ATOM 2261 O O . TYR A 1 279 ? -7.827 8.410 -3.478 1.00 70.62 279 TYR A O 1
ATOM 2269 N N . HIS A 1 280 ? -8.110 10.059 -4.957 1.00 72.12 280 HIS A N 1
ATOM 2270 C CA . HIS A 1 280 ? -9.569 10.054 -4.933 1.00 72.12 280 HIS A CA 1
ATOM 2271 C C . HIS A 1 280 ? -10.187 9.058 -5.932 1.00 72.12 280 HIS A C 1
ATOM 2273 O O . HIS A 1 280 ? -11.315 8.622 -5.714 1.00 72.12 280 HIS A O 1
ATOM 2279 N N . VAL A 1 281 ? -9.470 8.691 -6.999 1.00 81.19 281 VAL A N 1
ATOM 2280 C CA . VAL A 1 281 ? -9.852 7.643 -7.953 1.00 81.19 281 VAL A CA 1
ATOM 2281 C C . VAL A 1 281 ? -9.475 6.293 -7.352 1.00 81.19 281 VAL A C 1
ATOM 2283 O O . VAL A 1 281 ? -8.411 6.140 -6.757 1.00 81.19 281 VAL A O 1
ATOM 2286 N N . LYS A 1 282 ? -10.389 5.326 -7.443 1.00 85.62 282 LYS A N 1
ATOM 2287 C CA . LYS A 1 282 ? -10.258 4.004 -6.826 1.00 85.62 282 LYS A CA 1
ATOM 2288 C C . LYS A 1 282 ? -10.661 2.925 -7.836 1.00 85.62 282 LYS A C 1
ATOM 2290 O O . LYS A 1 282 ? -11.588 3.183 -8.607 1.00 85.62 282 LYS A O 1
ATOM 2295 N N . PRO A 1 283 ? -10.060 1.724 -7.795 1.00 91.81 283 PRO A N 1
ATOM 2296 C CA . PRO A 1 283 ? -8.956 1.308 -6.917 1.00 91.81 283 PRO A CA 1
ATOM 2297 C C . PRO A 1 283 ? -7.651 2.081 -7.201 1.00 91.81 283 PRO A C 1
ATOM 2299 O O . PRO A 1 283 ? -7.506 2.678 -8.264 1.00 91.81 283 PRO A O 1
ATOM 2302 N N . CYS A 1 284 ? -6.756 2.151 -6.209 1.00 91.88 284 CYS A N 1
ATOM 2303 C CA . CYS A 1 284 ? -5.498 2.904 -6.282 1.00 91.88 284 CYS A CA 1
ATOM 2304 C C . CYS A 1 284 ? -4.442 2.270 -5.368 1.00 91.88 284 CYS A C 1
ATOM 2306 O O . CYS A 1 284 ? 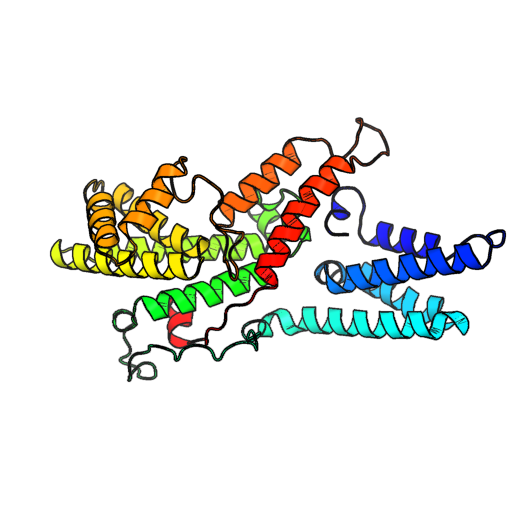-4.745 1.918 -4.227 1.00 91.88 284 CYS A O 1
ATOM 2308 N N . VAL A 1 285 ? -3.198 2.177 -5.848 1.00 94.06 285 VAL A N 1
ATOM 2309 C CA . VAL A 1 285 ? -2.019 1.887 -5.015 1.00 94.06 285 VAL A CA 1
ATOM 2310 C C . VAL A 1 285 ? -1.235 3.194 -4.854 1.00 94.06 285 VAL A C 1
ATOM 2312 O O . VAL A 1 285 ? -0.576 3.633 -5.802 1.00 94.06 285 VAL A O 1
ATOM 2315 N N . PRO A 1 286 ? -1.332 3.872 -3.695 1.00 92.69 286 PRO A N 1
ATOM 2316 C CA . PRO A 1 286 ? -0.669 5.155 -3.502 1.00 92.69 286 PRO A CA 1
ATOM 2317 C C . PRO A 1 286 ? 0.850 4.990 -3.461 1.00 92.69 286 PRO A C 1
ATOM 2319 O O . PRO A 1 286 ? 1.347 3.970 -2.987 1.00 92.69 286 PRO A O 1
ATOM 2322 N N . TYR A 1 287 ? 1.602 6.016 -3.867 1.00 91.62 287 TYR A N 1
ATOM 2323 C CA . TYR A 1 287 ? 3.040 6.017 -3.620 1.00 91.62 287 TYR A CA 1
ATOM 2324 C C . TYR A 1 287 ? 3.293 6.171 -2.113 1.00 91.62 287 TYR A C 1
ATOM 2326 O O . TYR A 1 287 ? 3.184 7.267 -1.558 1.00 91.62 287 TYR A O 1
ATOM 2334 N N . LEU A 1 288 ? 3.573 5.041 -1.453 1.00 91.62 288 LEU A N 1
ATOM 2335 C CA . LEU A 1 288 ? 3.644 4.944 0.004 1.00 91.62 288 LEU A CA 1
ATOM 2336 C C . LEU A 1 288 ? 4.584 5.981 0.627 1.00 91.62 288 LEU A C 1
ATOM 2338 O O . LEU A 1 288 ? 4.180 6.654 1.571 1.00 91.62 288 LEU A O 1
ATOM 2342 N N . THR A 1 289 ? 5.780 6.183 0.074 1.00 89.38 289 THR A N 1
ATOM 2343 C CA . THR A 1 289 ? 6.768 7.124 0.617 1.00 89.38 289 THR A CA 1
ATOM 2344 C C . THR A 1 289 ? 6.232 8.563 0.706 1.00 89.38 289 THR A C 1
ATOM 2346 O O . THR A 1 289 ? 6.427 9.237 1.719 1.00 89.38 289 THR A O 1
ATOM 2349 N N . ASP A 1 290 ? 5.495 9.037 -0.307 1.00 85.19 290 ASP A N 1
ATOM 2350 C CA . ASP A 1 290 ? 4.849 10.362 -0.279 1.00 85.19 290 ASP A CA 1
ATOM 2351 C C . ASP A 1 290 ? 3.699 10.420 0.744 1.00 85.19 290 ASP A C 1
ATOM 2353 O O . ASP A 1 290 ? 3.575 11.372 1.531 1.00 85.19 290 ASP A O 1
ATOM 2357 N N . PHE A 1 291 ? 2.886 9.360 0.793 1.00 88.50 291 PHE A N 1
ATOM 2358 C CA . PHE A 1 291 ? 1.799 9.243 1.761 1.00 88.50 291 PHE A CA 1
ATOM 2359 C C . PHE A 1 291 ? 2.328 9.290 3.206 1.00 88.50 291 PHE A C 1
ATOM 2361 O O . PHE A 1 291 ? 1.857 10.101 4.011 1.00 88.50 291 PHE A O 1
ATOM 2368 N N . LEU A 1 292 ? 3.356 8.495 3.519 1.00 91.50 292 LEU A N 1
ATOM 2369 C CA . LEU A 1 292 ? 4.026 8.464 4.822 1.00 91.50 292 LEU A CA 1
ATOM 2370 C C . LEU A 1 292 ? 4.679 9.804 5.160 1.00 91.50 292 LEU A C 1
ATOM 2372 O O . LEU A 1 292 ? 4.563 10.264 6.295 1.00 91.50 292 LEU A O 1
ATOM 2376 N N . GLY A 1 293 ? 5.294 10.482 4.186 1.00 89.19 293 GLY A N 1
ATOM 2377 C CA . GLY A 1 293 ? 5.841 11.826 4.378 1.00 89.19 293 GLY A CA 1
ATOM 2378 C C . GLY A 1 293 ? 4.774 12.839 4.807 1.00 89.19 293 GLY A C 1
ATOM 2379 O O . GLY A 1 293 ? 5.012 13.678 5.680 1.00 89.19 293 GLY A O 1
ATOM 2380 N N . THR A 1 294 ? 3.565 12.742 4.251 1.00 85.69 294 THR A N 1
ATOM 2381 C CA . THR A 1 294 ? 2.432 13.591 4.648 1.00 85.69 294 THR A CA 1
ATOM 2382 C C . THR A 1 294 ? 1.911 13.241 6.045 1.00 85.69 294 THR A C 1
ATOM 2384 O O . THR A 1 294 ? 1.664 14.146 6.848 1.00 85.69 294 THR A O 1
ATOM 2387 N N . VAL A 1 295 ? 1.781 11.951 6.367 1.00 89.81 295 VAL A N 1
ATOM 2388 C CA . VAL A 1 295 ? 1.372 11.490 7.705 1.00 89.81 295 VAL A CA 1
ATOM 2389 C C . VAL A 1 295 ? 2.389 11.925 8.766 1.00 89.81 295 VAL A C 1
ATOM 2391 O O . VAL A 1 295 ? 2.009 12.503 9.785 1.00 89.81 295 VAL A O 1
ATOM 2394 N N . SER A 1 296 ? 3.683 11.748 8.491 1.00 91.69 296 SER A N 1
ATOM 2395 C CA . SER A 1 296 ? 4.789 12.152 9.364 1.00 91.69 296 SER A CA 1
ATOM 2396 C C . SER A 1 296 ? 4.748 13.647 9.684 1.00 91.69 296 SER A C 1
ATOM 2398 O O . SER A 1 296 ? 4.829 14.028 10.854 1.00 91.69 296 SER A O 1
ATOM 2400 N N . LYS A 1 297 ? 4.507 14.508 8.682 1.00 89.50 297 LYS A N 1
ATOM 2401 C CA . LYS A 1 297 ? 4.344 15.959 8.894 1.00 89.50 297 LYS A CA 1
ATOM 2402 C C . LYS A 1 297 ? 3.243 16.275 9.907 1.00 89.50 297 LYS A C 1
ATOM 2404 O O . LYS A 1 297 ? 3.456 17.113 10.776 1.00 89.50 297 LYS A O 1
ATOM 2409 N N . VAL A 1 298 ? 2.098 15.595 9.838 1.00 88.25 298 VAL A N 1
ATOM 2410 C CA . VAL A 1 298 ? 0.972 15.804 10.770 1.00 88.25 298 VAL A CA 1
ATOM 2411 C C . VAL A 1 298 ? 1.285 15.275 12.167 1.00 88.25 298 VAL A C 1
ATOM 2413 O O . VAL A 1 298 ? 0.940 15.903 13.169 1.00 88.25 298 VAL A O 1
ATOM 2416 N N . ILE A 1 299 ? 1.952 14.124 12.260 1.00 89.12 299 ILE A N 1
ATOM 2417 C CA . ILE A 1 299 ? 2.346 13.556 13.552 1.00 89.12 299 ILE A CA 1
ATOM 2418 C C . ILE A 1 299 ? 3.381 14.452 14.241 1.00 89.12 299 ILE A C 1
ATOM 2420 O O . ILE A 1 299 ? 3.302 14.635 15.455 1.00 89.12 299 ILE A O 1
ATOM 2424 N N . LYS A 1 300 ? 4.307 15.052 13.490 1.00 89.81 300 LYS A N 1
ATOM 2425 C CA . LYS A 1 300 ? 5.356 15.929 14.027 1.00 89.81 300 LYS A CA 1
ATOM 2426 C C . LYS A 1 300 ? 4.908 17.376 14.246 1.00 89.81 300 LYS A C 1
ATOM 2428 O O . LYS A 1 300 ? 5.536 18.073 15.032 1.00 89.81 300 LYS A O 1
ATOM 2433 N N . SER A 1 301 ? 3.841 17.839 13.588 1.00 87.69 301 SER A N 1
ATOM 2434 C CA . SER A 1 301 ? 3.426 19.249 13.659 1.00 87.69 301 SER A CA 1
ATOM 2435 C C . SER A 1 301 ? 2.781 19.658 14.983 1.00 87.69 301 SER A C 1
ATOM 2437 O O . SER A 1 301 ? 2.724 20.846 15.281 1.00 87.69 301 SER A O 1
ATOM 2439 N N . GLU A 1 302 ? 2.239 18.711 15.755 1.00 84.88 302 GLU A N 1
ATOM 2440 C CA . GLU A 1 302 ? 1.510 18.999 16.999 1.00 84.88 302 GLU A CA 1
ATOM 2441 C C . GLU A 1 302 ? 1.867 17.995 18.109 1.00 84.88 302 GLU A C 1
ATOM 2443 O O . GLU A 1 302 ? 2.076 16.815 17.817 1.00 84.88 302 GLU A O 1
ATOM 2448 N N . PRO A 1 303 ? 1.887 18.391 19.395 1.00 87.00 303 PRO A N 1
ATOM 2449 C CA . PRO A 1 303 ? 2.078 17.457 20.503 1.00 87.00 303 PRO A CA 1
ATOM 2450 C C . PRO A 1 303 ? 0.853 16.547 20.698 1.00 87.00 303 PRO A C 1
ATOM 2452 O O . PRO A 1 303 ? -0.277 16.899 20.350 1.00 87.00 303 PRO A O 1
ATOM 2455 N N . HIS A 1 304 ? 1.069 15.355 21.270 1.00 84.31 304 HIS A N 1
ATOM 2456 C CA . HIS A 1 304 ? -0.016 14.419 21.616 1.00 84.31 304 HIS A CA 1
ATOM 2457 C C . HIS A 1 304 ? -0.872 14.901 22.797 1.00 84.31 304 HIS A C 1
ATOM 2459 O O . HIS A 1 304 ? -2.040 14.526 22.905 1.00 84.31 304 HIS A O 1
ATOM 2465 N N . TRP A 1 305 ? -0.305 15.765 23.636 1.00 88.19 305 TRP A N 1
ATOM 2466 C CA . TRP A 1 305 ? -0.937 16.367 24.805 1.00 88.19 305 TRP A CA 1
ATOM 2467 C C . TRP A 1 305 ? -1.089 17.869 24.575 1.00 88.19 305 TRP A C 1
ATOM 2469 O O . TRP A 1 305 ? -0.217 18.476 23.956 1.00 88.19 305 TRP A O 1
ATOM 2479 N N . ILE A 1 306 ? -2.181 18.474 25.053 1.00 87.12 306 ILE A N 1
ATOM 2480 C CA . ILE A 1 306 ? -2.427 19.920 24.871 1.00 87.12 306 ILE A CA 1
ATOM 2481 C C . ILE A 1 306 ? -1.323 20.746 25.548 1.00 87.12 306 ILE A C 1
ATOM 2483 O O . ILE A 1 306 ? -0.897 21.769 25.021 1.00 87.12 306 ILE A O 1
ATOM 2487 N N . MET A 1 307 ? -0.844 20.276 26.701 1.00 82.56 307 MET A N 1
ATOM 2488 C CA . MET A 1 307 ? 0.288 20.852 27.423 1.00 82.56 307 MET A CA 1
ATOM 2489 C C . MET A 1 307 ? 1.199 19.738 27.938 1.00 82.56 307 MET A C 1
ATOM 2491 O O . MET A 1 307 ? 0.730 18.641 28.266 1.00 82.56 307 MET A O 1
ATOM 2495 N N . GLU A 1 308 ? 2.492 20.028 28.040 1.00 72.75 308 GLU A N 1
ATOM 2496 C CA . GLU A 1 308 ? 3.484 19.127 28.623 1.00 72.75 308 GLU A CA 1
ATOM 2497 C C . GLU A 1 308 ? 3.136 18.841 30.095 1.00 72.75 308 GLU A C 1
ATOM 2499 O O . GLU A 1 308 ? 2.823 19.750 30.862 1.00 72.75 308 GLU A O 1
ATOM 2504 N N . GLY A 1 309 ? 3.070 17.560 30.470 1.00 72.62 309 GLY A N 1
ATOM 2505 C CA . GLY A 1 309 ? 2.598 17.123 31.792 1.00 72.62 309 GLY A CA 1
ATOM 2506 C C . GLY A 1 309 ? 1.072 17.113 31.989 1.00 72.62 309 GLY A C 1
ATOM 2507 O O . GLY A 1 309 ? 0.598 16.645 33.026 1.00 72.62 309 GLY A O 1
ATOM 2508 N N . SER A 1 310 ? 0.274 17.570 31.015 1.00 75.62 310 SER A N 1
ATOM 2509 C CA . SER A 1 310 ? -1.187 17.430 31.084 1.00 75.62 310 SER A CA 1
ATOM 2510 C C . SER A 1 310 ? -1.634 15.994 30.801 1.00 75.62 310 SER A C 1
ATOM 2512 O O . SER A 1 310 ? -1.031 15.278 30.007 1.00 75.62 310 SER A O 1
ATOM 2514 N N . LYS A 1 311 ? -2.762 15.595 31.396 1.00 80.19 311 LYS A N 1
ATOM 2515 C CA . LYS A 1 311 ? -3.464 14.343 31.062 1.00 80.19 311 LYS A CA 1
ATOM 2516 C C . LYS A 1 311 ? -4.489 14.523 29.928 1.00 80.19 311 LYS A C 1
ATOM 2518 O O . LYS A 1 311 ? -5.314 13.640 29.707 1.00 80.19 311 LYS A O 1
ATOM 2523 N N . MET A 1 312 ? -4.493 15.673 29.242 1.00 88.31 312 MET A N 1
ATOM 2524 C CA . MET A 1 312 ? -5.484 16.002 28.211 1.00 88.31 312 MET A CA 1
ATOM 2525 C C . MET A 1 312 ? -4.935 15.727 26.812 1.00 88.31 312 MET A C 1
ATOM 2527 O O . MET A 1 312 ? -3.996 16.380 26.353 1.00 88.31 312 MET A O 1
ATOM 2531 N N . VAL A 1 313 ? -5.551 14.765 26.128 1.00 89.56 313 VAL A N 1
ATOM 2532 C CA . VAL A 1 313 ? -5.196 14.374 24.760 1.00 89.56 313 VAL A CA 1
ATOM 2533 C C . VAL A 1 313 ? -5.528 15.502 23.783 1.00 89.56 313 VAL A C 1
ATOM 2535 O O . VAL A 1 313 ? -6.629 16.057 23.804 1.00 89.56 313 VAL A O 1
ATOM 2538 N N . ASN A 1 314 ? -4.606 15.800 22.870 1.00 90.44 314 ASN A N 1
ATOM 2539 C CA . ASN A 1 314 ? -4.868 16.673 21.732 1.00 90.44 314 ASN A CA 1
ATOM 2540 C C . ASN A 1 314 ? -5.736 15.938 20.691 1.00 90.44 314 ASN A C 1
ATOM 2542 O O . ASN A 1 314 ? -5.246 15.319 19.741 1.00 90.44 314 ASN A O 1
ATOM 2546 N N . PHE A 1 315 ? -7.057 16.003 20.871 1.00 90.25 315 PHE A N 1
ATOM 2547 C CA . PHE A 1 315 ? -8.015 15.377 19.957 1.00 90.25 315 PHE A CA 1
ATOM 2548 C C . PHE A 1 315 ? -8.024 15.997 18.555 1.00 90.25 315 PHE A C 1
ATOM 2550 O O . PHE A 1 315 ? -8.359 15.295 17.603 1.00 90.25 315 PHE A O 1
ATOM 2557 N N . ASN A 1 316 ? -7.608 17.258 18.392 1.00 89.81 316 ASN A N 1
ATOM 2558 C CA . ASN A 1 316 ? -7.501 17.881 17.069 1.00 89.81 316 ASN A CA 1
ATOM 2559 C C . ASN A 1 316 ? -6.424 17.190 16.225 1.00 89.81 316 ASN A C 1
ATOM 2561 O O . ASN A 1 316 ? -6.688 16.831 15.075 1.00 89.81 316 ASN A O 1
ATOM 2565 N N . LYS A 1 317 ? -5.255 16.905 16.815 1.00 89.75 317 LYS A N 1
ATOM 2566 C CA . LYS A 1 317 ? -4.214 16.084 16.179 1.00 89.75 317 LYS A CA 1
ATOM 2567 C C . LYS A 1 317 ? -4.740 14.694 15.830 1.00 89.75 317 LYS A C 1
ATOM 2569 O O . LYS A 1 317 ? -4.564 14.228 14.705 1.00 89.75 317 LYS A O 1
ATOM 2574 N N . ALA A 1 318 ? -5.410 14.035 16.779 1.00 88.94 318 ALA A N 1
ATOM 2575 C CA . ALA A 1 318 ? -5.958 12.696 16.563 1.00 88.94 318 ALA A CA 1
ATOM 2576 C C . ALA A 1 318 ? -6.995 12.668 15.425 1.00 88.94 318 ALA A C 1
ATOM 2578 O O . ALA A 1 318 ? -6.985 11.735 14.620 1.00 88.94 318 ALA A O 1
ATOM 2579 N N . LEU A 1 319 ? -7.844 13.698 15.325 1.00 89.88 319 LEU A N 1
ATOM 2580 C CA . LEU A 1 319 ? -8.823 13.860 14.252 1.00 89.88 319 LEU A CA 1
ATOM 2581 C C . LEU A 1 319 ? -8.131 14.063 12.900 1.00 89.88 319 LEU A C 1
ATOM 2583 O O . LEU A 1 319 ? -8.449 13.344 11.954 1.00 89.88 319 LEU A O 1
ATOM 2587 N N . LYS A 1 320 ? -7.142 14.963 12.814 1.00 89.50 320 LYS A N 1
ATOM 2588 C CA . LYS A 1 320 ? -6.340 15.164 11.594 1.00 89.50 320 LYS A CA 1
ATOM 2589 C C . LYS A 1 320 ? -5.705 13.858 11.121 1.00 89.50 320 LYS A C 1
ATOM 2591 O O . LYS A 1 320 ? -5.876 13.494 9.963 1.00 89.50 320 LYS A O 1
ATOM 2596 N N . LEU A 1 321 ? -5.047 13.120 12.018 1.00 90.12 321 LEU A N 1
ATOM 2597 C CA . LEU A 1 321 ? -4.445 11.822 11.700 1.00 90.12 321 LEU A CA 1
ATOM 2598 C C . LEU A 1 321 ? -5.495 10.806 11.224 1.00 90.12 321 LEU A C 1
ATOM 2600 O O . LEU A 1 321 ? -5.286 10.119 10.229 1.00 90.12 321 LEU A O 1
ATOM 2604 N N . SER A 1 322 ? -6.659 10.751 11.879 1.00 89.44 322 SER A N 1
ATOM 2605 C CA . SER A 1 322 ? -7.725 9.814 11.506 1.00 89.44 322 SER A CA 1
ATOM 2606 C C . SER A 1 322 ? -8.275 10.031 10.094 1.00 89.44 322 SER A C 1
ATOM 2608 O O . SER A 1 322 ? -8.733 9.069 9.485 1.00 89.44 322 SER A O 1
ATOM 2610 N N . LEU A 1 323 ? -8.202 11.252 9.549 1.00 89.38 323 LEU A N 1
ATOM 2611 C CA . LEU A 1 323 ? -8.585 11.519 8.159 1.00 89.38 323 LEU A CA 1
ATOM 2612 C C . LEU A 1 323 ? -7.636 10.825 7.175 1.00 89.38 323 LEU A C 1
ATOM 2614 O O . LEU A 1 323 ? -8.100 10.263 6.185 1.00 89.38 323 LEU A O 1
ATOM 2618 N N . PHE A 1 324 ? -6.334 10.798 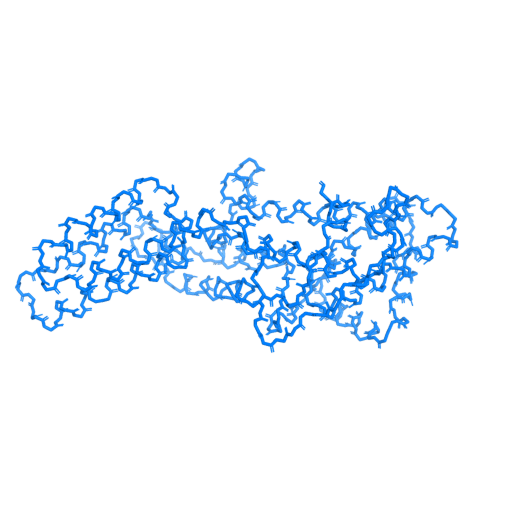7.472 1.00 89.19 324 PHE A N 1
ATOM 2619 C CA . PHE A 1 324 ? -5.355 10.063 6.667 1.00 89.19 324 PHE A CA 1
ATOM 2620 C C . PHE A 1 324 ? -5.540 8.556 6.796 1.00 89.19 324 PHE A C 1
ATOM 2622 O O . PHE A 1 324 ? -5.564 7.860 5.789 1.00 89.19 324 PHE A O 1
ATOM 2629 N N . LEU A 1 325 ? -5.748 8.050 8.014 1.00 90.38 325 LEU A N 1
ATOM 2630 C CA . LEU A 1 325 ? -6.005 6.621 8.227 1.00 90.38 325 LEU A CA 1
ATOM 2631 C C . LEU A 1 325 ? -7.300 6.176 7.532 1.00 90.38 325 LEU A C 1
ATOM 2633 O O . LEU A 1 325 ? -7.334 5.120 6.906 1.00 90.38 325 LEU A O 1
ATOM 2637 N N . LYS A 1 326 ? -8.338 7.025 7.542 1.00 89.31 326 LYS A N 1
ATOM 2638 C CA . LYS A 1 326 ? -9.565 6.798 6.771 1.00 89.31 326 LYS A CA 1
ATOM 2639 C C . LYS A 1 326 ? -9.277 6.726 5.274 1.00 89.31 326 LYS A C 1
ATOM 2641 O O . LYS A 1 326 ? -9.756 5.809 4.619 1.00 89.31 326 LYS A O 1
ATOM 2646 N N . GLN A 1 327 ? -8.495 7.664 4.744 1.00 89.75 327 GLN A N 1
ATOM 2647 C CA . GLN A 1 327 ? -8.093 7.643 3.339 1.00 89.75 327 GLN A CA 1
ATOM 2648 C C . GLN A 1 327 ? -7.307 6.368 3.002 1.00 89.75 327 GLN A C 1
ATOM 2650 O O . GLN A 1 327 ? -7.586 5.732 1.993 1.00 89.75 327 GLN A O 1
ATOM 2655 N N . PHE A 1 328 ? -6.381 5.943 3.865 1.00 91.50 328 PHE A N 1
ATOM 2656 C CA . PHE A 1 328 ? -5.622 4.713 3.648 1.00 91.50 328 PHE A CA 1
ATOM 2657 C C . PHE A 1 328 ? -6.525 3.475 3.631 1.00 91.50 328 PHE A C 1
ATOM 2659 O O . PHE A 1 328 ? -6.411 2.617 2.757 1.00 91.50 328 PHE A O 1
ATOM 2666 N N . ARG A 1 329 ? -7.500 3.420 4.546 1.00 88.94 329 ARG A N 1
ATOM 2667 C CA . ARG A 1 329 ? -8.519 2.363 4.592 1.00 88.94 329 ARG A CA 1
ATOM 2668 C C . ARG A 1 329 ? -9.339 2.286 3.304 1.00 88.94 329 ARG A C 1
ATOM 2670 O O . ARG A 1 329 ? -9.775 1.207 2.905 1.00 88.94 329 ARG A O 1
ATOM 2677 N N . GLU A 1 330 ? -9.543 3.408 2.622 1.00 89.75 330 GLU A N 1
ATOM 2678 C CA . GLU A 1 330 ? -10.221 3.416 1.329 1.00 89.75 330 GLU A CA 1
ATOM 2679 C C . GLU A 1 330 ? -9.404 2.702 0.239 1.00 89.75 330 GLU A C 1
ATOM 2681 O O . GLU A 1 330 ? -10.007 1.992 -0.566 1.00 89.75 330 GLU A O 1
ATOM 2686 N N . PHE A 1 331 ? -8.068 2.789 0.249 1.00 90.88 331 PHE A N 1
ATOM 2687 C CA . PHE A 1 331 ? -7.212 2.020 -0.671 1.00 90.88 331 PHE A CA 1
ATOM 2688 C C . PHE A 1 331 ? -7.301 0.509 -0.421 1.00 90.88 331 PHE A C 1
ATOM 2690 O O . PHE A 1 331 ? -7.319 -0.277 -1.364 1.00 90.88 331 PHE A O 1
ATOM 2697 N N . GLN A 1 332 ? -7.429 0.100 0.843 1.00 89.12 332 GLN A N 1
ATOM 2698 C CA . GLN A 1 332 ? -7.542 -1.315 1.221 1.00 89.12 332 GLN A CA 1
ATOM 2699 C C . GLN A 1 332 ? -8.902 -1.937 0.876 1.00 89.12 332 GLN A C 1
ATOM 2701 O O . GLN A 1 332 ? -9.022 -3.149 0.747 1.00 89.12 332 GLN A O 1
ATOM 2706 N N . THR A 1 333 ? -9.955 -1.124 0.775 1.00 85.75 333 THR A N 1
ATOM 2707 C CA . THR A 1 333 ? -11.337 -1.612 0.605 1.00 85.75 333 THR A CA 1
ATOM 2708 C C . THR A 1 333 ? -11.811 -1.610 -0.845 1.00 85.75 333 THR A C 1
ATOM 2710 O O . THR A 1 333 ? -12.745 -2.340 -1.176 1.00 85.75 333 THR A O 1
ATOM 2713 N N . HIS A 1 334 ? -11.185 -0.812 -1.712 1.00 87.56 334 HIS A N 1
ATOM 2714 C CA . HIS A 1 334 ? -11.482 -0.785 -3.143 1.00 87.56 334 HIS A CA 1
ATOM 2715 C C . HIS A 1 334 ? -10.476 -1.672 -3.864 1.00 87.56 334 HIS A C 1
ATOM 2717 O O . HIS A 1 334 ? -9.314 -1.309 -4.023 1.00 87.56 334 HIS A O 1
ATOM 2723 N N . LEU A 1 335 ? -10.938 -2.855 -4.247 1.00 87.44 335 LEU A N 1
ATOM 2724 C CA . LEU A 1 335 ? -10.100 -3.938 -4.743 1.00 87.44 335 LEU A CA 1
ATOM 2725 C C . LEU A 1 335 ? -10.021 -3.899 -6.268 1.00 87.44 335 LEU A C 1
ATOM 2727 O O . LEU A 1 335 ? -10.985 -3.516 -6.931 1.00 87.44 335 LEU A O 1
ATOM 2731 N N . TYR A 1 336 ? -8.892 -4.322 -6.826 1.00 89.75 336 TYR A N 1
ATOM 2732 C CA . TYR A 1 336 ? -8.749 -4.458 -8.272 1.00 89.75 336 TYR A CA 1
ATOM 2733 C C . TYR A 1 336 ? -9.549 -5.655 -8.795 1.00 89.75 336 TYR A C 1
ATOM 2735 O O . TYR A 1 336 ? -9.527 -6.736 -8.211 1.00 89.75 336 TYR A O 1
ATOM 2743 N N . SER A 1 337 ? -10.230 -5.479 -9.931 1.00 90.12 337 SER A N 1
ATOM 2744 C CA . SER A 1 337 ? -10.823 -6.593 -10.682 1.00 90.12 337 SER A CA 1
ATOM 2745 C C . SER A 1 337 ? -9.823 -7.089 -11.727 1.00 90.12 337 SER A C 1
ATOM 2747 O O . SER A 1 337 ? -9.913 -6.744 -12.902 1.00 90.12 337 SER A O 1
ATOM 2749 N N . LEU A 1 338 ? -8.817 -7.840 -11.271 1.00 90.06 338 LEU A N 1
ATOM 2750 C CA . LEU A 1 338 ? -7.751 -8.436 -12.084 1.00 90.06 338 LEU A CA 1
ATOM 2751 C C . LEU A 1 338 ? -7.548 -9.899 -11.664 1.00 90.06 338 LEU A C 1
ATOM 2753 O O . LEU A 1 338 ? -7.865 -10.266 -10.534 1.00 90.06 338 LEU A O 1
ATOM 2757 N N . LEU A 1 339 ? -7.031 -10.732 -12.569 1.00 90.31 339 LEU A N 1
ATOM 2758 C CA . LEU A 1 339 ? -6.730 -12.140 -12.293 1.00 90.31 339 LEU A CA 1
ATOM 2759 C C . LEU A 1 339 ? -5.232 -12.326 -12.006 1.00 90.31 339 LEU A C 1
ATOM 2761 O O . LEU A 1 339 ? -4.413 -11.753 -12.729 1.00 90.31 339 LEU A O 1
ATOM 2765 N N . PRO A 1 340 ? -4.855 -13.118 -10.987 1.00 90.50 340 PRO A N 1
ATOM 2766 C CA . PRO A 1 340 ? -3.456 -13.413 -10.716 1.00 90.50 340 PRO A CA 1
ATOM 2767 C C . PRO A 1 340 ? -2.866 -14.337 -11.788 1.00 90.50 340 PRO A C 1
ATOM 2769 O O . PRO A 1 340 ? -3.517 -15.276 -12.250 1.00 90.50 340 PRO A O 1
ATOM 2772 N N . VAL A 1 341 ? -1.606 -14.088 -12.143 1.00 92.19 341 VAL A N 1
ATOM 2773 C CA . VAL A 1 341 ? -0.790 -14.946 -13.010 1.00 92.19 341 VAL A CA 1
ATOM 2774 C C . VAL A 1 341 ? 0.507 -15.263 -12.274 1.00 92.19 341 VAL A C 1
ATOM 2776 O O . VAL A 1 341 ? 1.461 -14.486 -12.309 1.00 92.19 341 VAL A O 1
ATOM 2779 N N . HIS A 1 342 ? 0.536 -16.412 -11.601 1.00 89.12 342 HIS A N 1
ATOM 2780 C CA . HIS A 1 342 ? 1.636 -16.792 -10.709 1.00 89.12 342 HIS A CA 1
ATOM 2781 C C . HIS A 1 342 ? 3.000 -16.809 -11.407 1.00 89.12 342 HIS A C 1
ATOM 2783 O O . HIS A 1 342 ? 3.950 -16.260 -10.871 1.00 89.12 342 HIS A O 1
ATOM 2789 N N . GLN A 1 343 ? 3.085 -17.298 -12.647 1.00 90.81 343 GLN A N 1
ATOM 2790 C CA . GLN A 1 343 ? 4.344 -17.358 -13.407 1.00 90.81 343 GLN A CA 1
ATOM 2791 C C . GLN A 1 343 ? 4.971 -15.977 -13.656 1.00 90.81 343 GLN A C 1
ATOM 2793 O O . GLN A 1 343 ? 6.180 -15.863 -13.827 1.00 90.81 343 GLN A O 1
ATOM 2798 N N . VAL A 1 344 ? 4.152 -14.923 -13.718 1.00 91.94 344 VAL A N 1
ATOM 2799 C CA . VAL A 1 344 ? 4.634 -13.542 -13.870 1.00 91.94 344 VAL A CA 1
ATOM 2800 C C . VAL A 1 344 ? 5.023 -12.963 -12.511 1.00 91.94 344 VAL A C 1
ATOM 2802 O O . VAL A 1 344 ? 5.980 -12.202 -12.436 1.00 91.94 344 VAL A O 1
ATOM 2805 N N . GLN A 1 345 ? 4.300 -13.316 -11.444 1.00 89.56 345 GLN A N 1
ATOM 2806 C CA . GLN A 1 345 ? 4.587 -12.858 -10.080 1.00 89.56 345 GLN A CA 1
ATOM 2807 C C . GLN A 1 345 ? 5.887 -13.468 -9.536 1.00 89.56 345 GLN A C 1
ATOM 2809 O O . GLN A 1 345 ? 6.724 -12.724 -9.035 1.00 89.56 345 GLN A O 1
ATOM 2814 N N . GLU A 1 346 ? 6.102 -14.771 -9.744 1.00 88.19 346 GLU A N 1
ATOM 2815 C CA . GLU A 1 346 ? 7.310 -15.515 -9.341 1.00 88.19 346 GLU A CA 1
ATOM 2816 C C . GLU A 1 346 ? 8.607 -14.912 -9.902 1.00 88.19 346 GLU A C 1
ATOM 2818 O O . GLU A 1 346 ? 9.670 -15.080 -9.318 1.00 88.19 346 GLU A O 1
ATOM 2823 N N . TYR A 1 347 ? 8.546 -14.183 -11.020 1.00 89.25 347 TYR A N 1
ATOM 2824 C CA . TYR A 1 347 ? 9.721 -13.514 -11.583 1.00 89.25 347 TYR A CA 1
ATOM 2825 C C . TYR A 1 347 ? 10.279 -12.399 -10.676 1.00 89.25 347 TYR A C 1
ATOM 2827 O O . TYR A 1 347 ? 11.451 -12.039 -10.789 1.00 89.25 347 TYR A O 1
ATOM 2835 N N . PHE A 1 348 ? 9.449 -11.830 -9.799 1.00 85.81 348 PHE A N 1
ATOM 2836 C CA . PHE A 1 348 ? 9.809 -10.699 -8.941 1.00 85.81 348 PHE A CA 1
ATOM 2837 C C . PHE A 1 348 ? 10.008 -11.067 -7.458 1.00 85.81 348 PHE A C 1
ATOM 2839 O O . PHE A 1 348 ? 10.468 -10.217 -6.682 1.00 85.81 348 PHE A O 1
ATOM 2846 N N . GLU A 1 349 ? 9.640 -12.288 -7.065 1.00 75.56 349 GLU A N 1
ATOM 2847 C CA . GLU A 1 349 ? 9.850 -12.845 -5.718 1.00 75.56 349 GLU A CA 1
ATOM 2848 C C . GLU A 1 349 ? 11.326 -13.212 -5.500 1.00 75.56 349 GLU A C 1
ATOM 2850 O O . GLU A 1 349 ? 11.889 -12.795 -4.448 1.00 75.56 349 GLU A O 1
#